Protein AF-0000000083794970 (afdb_homodimer)

Radius of gyration: 21.89 Å; Cα contacts (8 Å, |Δi|>4): 783; chains: 2; bounding box: 36×67×44 Å

Foldseek 3Di:
DDDQPDALVVNVLVCQQPQQDAQEEEEEQDCQQNPVVVSSLVGHQAYEYEDLDPVSQVVVCVVVRPRYDYDNDHLLPCVVPDDAAHQEYEEAFADRVVDDNVDTDALVSVQSNVVVNVVRHDASGKYKYKQFQQDDRSVVSVVSNVVVVVPDDVVFKDKDKADDDPDDPRRIIMIMIHGHHDD/DDDQPDALVVNVLVCCQPQQDAQEEEEEQDCQQNPVVVSSLVGHQAYEYEDCDPVSQVVVCVVVRPRYDYDNDHLLPCVVPDDAAHQEYEEAFQDRVVDDNVDTDALVSVQSNVVVNVVRYDASGKYKYKQFQQDDRSVVSVVSNVVVVVPDDVVFKDKDKADDDPDDPRRIIMIMIHGHHDD

Organism: NCBI:txid182773

pLDDT: mean 94.43, std 6.77, range [53.44, 98.88]

Nearest PDB structures (foldseek):
  3eey-assembly4_I  TM=9.495E-01  e=3.051E-21  Acetivibrio thermocellus ATCC 27405
  8h27-assembly2_B  TM=9.303E-01  e=1.015E-19  Staphylococcus aureus subsp. aureus NCTC 8325
  8h0s-assembly1_A  TM=9.218E-01  e=1.903E-18  Bacillus subtilis subsp. subtilis str. 168
  3eey-assembly5_G  TM=8.853E-01  e=5.623E-18  Acetivibrio thermocellus ATCC 27405
  8h26-assembly2_C  TM=8.954E-01  e=9.362E-18  Staphylococcus aureus subsp. aureus NCTC 8325

Structure (mmCIF, N/CA/C/O backbone):
data_AF-0000000083794970-model_v1
#
loop_
_entity.id
_entity.type
_entity.pdbx_description
1 polymer 'rRNA methylase'
#
loop_
_atom_site.group_PDB
_atom_site.id
_atom_site.type_symbol
_atom_site.label_atom_id
_atom_site.label_alt_id
_atom_site.label_comp_id
_atom_site.label_asym_id
_atom_site.label_entity_id
_atom_site.label_seq_id
_atom_site.pdbx_PDB_ins_code
_atom_site.Cartn_x
_atom_site.Cartn_y
_atom_site.Cartn_z
_atom_site.occupancy
_atom_site.B_iso_or_equiv
_atom_site.auth_seq_id
_atom_site.auth_comp_id
_atom_site.auth_asym_id
_atom_site.auth_atom_id
_atom_site.pdbx_PDB_model_num
ATOM 1 N N . MET A 1 1 ? -8.938 -3.463 15.914 1 86.12 1 MET A N 1
ATOM 2 C CA . MET A 1 1 ? -8.32 -4.078 14.742 1 86.12 1 MET A CA 1
ATOM 3 C C . MET A 1 1 ? -7.934 -3.025 13.711 1 86.12 1 MET A C 1
ATOM 5 O O . MET A 1 1 ? -8.555 -1.963 13.641 1 86.12 1 MET A O 1
ATOM 9 N N . PHE A 1 2 ? -6.855 -3.262 13.047 1 92.94 2 PHE A N 1
ATOM 10 C CA . PHE A 1 2 ? -6.477 -2.385 11.945 1 92.94 2 PHE A CA 1
ATOM 11 C C . PHE A 1 2 ? -7.258 -2.729 10.688 1 92.94 2 PHE A C 1
ATOM 13 O O . PHE A 1 2 ? -7.512 -3.902 10.406 1 92.94 2 PHE A O 1
ATOM 20 N N . LYS A 1 3 ? -7.629 -1.723 10 1 93.75 3 LYS A N 1
ATOM 21 C CA . LYS A 1 3 ? -8.422 -1.943 8.789 1 93.75 3 LYS A CA 1
ATOM 22 C C . LYS A 1 3 ? -7.535 -1.939 7.547 1 93.75 3 LYS A C 1
ATOM 24 O O . LYS A 1 3 ? -7.621 -2.844 6.715 1 93.75 3 LYS A O 1
ATOM 29 N N . TYR A 1 4 ? -6.723 -0.981 7.387 1 97 4 TYR A N 1
ATOM 30 C CA . TYR A 1 4 ? -5.836 -0.91 6.23 1 97 4 TYR A CA 1
ATOM 31 C C . TYR A 1 4 ? -4.52 -1.629 6.512 1 97 4 TYR A C 1
ATOM 33 O O . TYR A 1 4 ? -4.129 -2.531 5.77 1 97 4 TYR A O 1
ATOM 41 N N . VAL A 1 5 ? -3.84 -1.21 7.613 1 96.75 5 VAL A N 1
ATOM 42 C CA . VAL A 1 5 ? -2.586 -1.859 7.98 1 96.75 5 VAL A CA 1
ATOM 43 C C . VAL A 1 5 ? -2.875 -3.209 8.633 1 96.75 5 VAL A C 1
ATOM 45 O O . VAL A 1 5 ? -2.443 -3.463 9.758 1 96.75 5 VAL A O 1
ATOM 48 N N . ALA A 1 6 ? -3.615 -4.039 7.883 1 92.62 6 ALA A N 1
ATOM 49 C CA . ALA A 1 6 ? -4.004 -5.379 8.305 1 92.62 6 ALA A CA 1
ATOM 50 C C . ALA A 1 6 ? -2.992 -6.418 7.836 1 92.62 6 ALA A C 1
ATOM 52 O O . ALA A 1 6 ? -1.8 -6.129 7.727 1 92.62 6 ALA A O 1
ATOM 53 N N . SER A 1 7 ? -3.441 -7.66 7.648 1 93.56 7 SER A N 1
ATOM 54 C CA . SER A 1 7 ? -2.531 -8.68 7.141 1 93.56 7 SER A CA 1
ATOM 55 C C . SER A 1 7 ? -2.207 -8.453 5.668 1 93.56 7 SER A C 1
ATOM 57 O O . SER A 1 7 ? -3.008 -7.867 4.934 1 93.56 7 SER A O 1
ATOM 59 N N . ILE A 1 8 ? -1.117 -8.883 5.285 1 94.69 8 ILE A N 1
ATOM 60 C CA 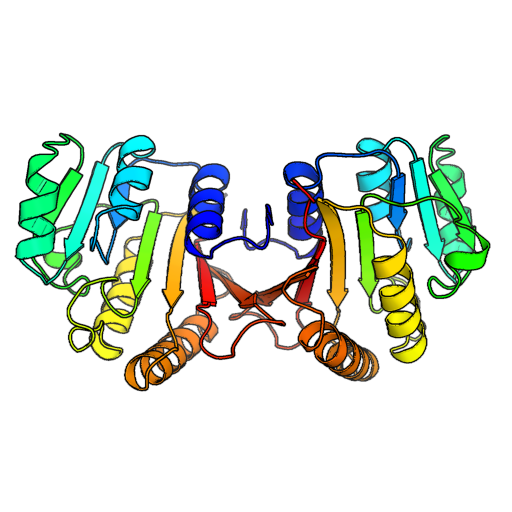. ILE A 1 8 ? -0.678 -8.742 3.9 1 94.69 8 ILE A CA 1
ATOM 61 C C . ILE A 1 8 ? -1.655 -9.453 2.973 1 94.69 8 ILE A C 1
ATOM 63 O O . ILE A 1 8 ? -1.928 -8.984 1.866 1 94.69 8 ILE A O 1
ATOM 67 N N . SER A 1 9 ? -2.158 -10.609 3.404 1 94.38 9 SER A N 1
ATOM 68 C CA . SER A 1 9 ? -3.131 -11.352 2.607 1 94.38 9 SER A CA 1
ATOM 69 C C . SER A 1 9 ? -4.41 -10.547 2.408 1 94.38 9 SER A C 1
ATOM 71 O O . SER A 1 9 ? -4.941 -10.477 1.298 1 94.38 9 SER A O 1
ATOM 73 N N . ASP A 1 10 ? -4.871 -9.906 3.504 1 96.38 10 ASP A N 1
ATOM 74 C CA . ASP A 1 10 ? -6.078 -9.086 3.408 1 96.38 10 ASP A CA 1
ATOM 75 C C . ASP A 1 10 ? -5.867 -7.91 2.461 1 96.38 10 ASP A C 1
ATOM 77 O O . ASP A 1 10 ? -6.742 -7.586 1.657 1 96.38 10 ASP A O 1
ATOM 81 N N . LEU A 1 11 ? -4.723 -7.309 2.584 1 97.88 11 LEU A N 1
ATOM 82 C CA . LEU A 1 11 ? -4.422 -6.172 1.723 1 97.88 11 LEU A CA 1
ATOM 83 C C . LEU A 1 11 ? -4.332 -6.602 0.262 1 97.88 11 LEU A C 1
ATOM 85 O O . LEU A 1 11 ? -4.859 -5.922 -0.622 1 97.88 11 LEU A O 1
ATOM 89 N N . SER A 1 12 ? -3.682 -7.727 -0.023 1 98.19 12 SER A N 1
ATOM 90 C CA . SER A 1 12 ? -3.58 -8.25 -1.383 1 98.19 12 SER A CA 1
ATOM 91 C C . SER A 1 12 ? -4.961 -8.523 -1.973 1 98.19 12 SER A C 1
ATOM 93 O O . SER A 1 12 ? -5.23 -8.172 -3.121 1 98.19 12 SER A O 1
ATOM 95 N N . HIS A 1 13 ? -5.832 -9.133 -1.165 1 98.56 13 HIS A N 1
ATOM 96 C CA . HIS A 1 13 ? -7.191 -9.414 -1.611 1 98.56 13 HIS A CA 1
ATOM 97 C C . HIS A 1 13 ? -7.941 -8.125 -1.937 1 98.56 13 HIS A C 1
ATOM 99 O O . HIS A 1 13 ? -8.633 -8.047 -2.959 1 98.56 13 HIS A O 1
ATOM 105 N N . TYR A 1 14 ? -7.781 -7.203 -1.076 1 98.38 14 TYR A N 1
ATOM 106 C CA . TYR A 1 14 ? -8.469 -5.934 -1.29 1 98.38 14 TYR A CA 1
ATOM 107 C C . TYR A 1 14 ? -8.008 -5.277 -2.59 1 98.38 14 TYR A C 1
ATOM 109 O O . TYR A 1 14 ? -8.836 -4.816 -3.381 1 98.38 14 TYR A O 1
ATOM 117 N N . ILE A 1 15 ? -6.719 -5.254 -2.812 1 98.56 15 ILE A N 1
ATOM 118 C CA . ILE A 1 15 ? -6.141 -4.617 -3.992 1 98.56 15 ILE A CA 1
ATOM 119 C C . ILE A 1 15 ? -6.652 -5.312 -5.254 1 98.56 15 ILE A C 1
ATOM 121 O O . ILE A 1 15 ? -7.105 -4.652 -6.191 1 98.56 15 ILE A O 1
ATOM 125 N N . ILE A 1 16 ? -6.605 -6.625 -5.254 1 98.75 16 ILE A N 1
ATOM 126 C CA . ILE A 1 16 ? -7.066 -7.383 -6.414 1 98.75 16 ILE A CA 1
ATOM 127 C C . ILE A 1 16 ? -8.547 -7.109 -6.652 1 98.75 16 ILE A C 1
ATOM 129 O O . ILE A 1 16 ? -8.961 -6.836 -7.785 1 98.75 16 ILE A O 1
ATOM 133 N N . ASP A 1 17 ? -9.328 -7.145 -5.637 1 98.56 17 ASP A N 1
ATOM 134 C CA . ASP A 1 17 ? -10.773 -6.973 -5.742 1 98.56 17 ASP A CA 1
ATOM 135 C C . ASP A 1 17 ? -11.125 -5.602 -6.309 1 98.56 17 ASP A C 1
ATOM 137 O O . ASP A 1 17 ? -11.984 -5.484 -7.18 1 98.56 17 ASP A O 1
ATOM 141 N N . LYS A 1 18 ? -10.422 -4.602 -5.941 1 98.06 18 LYS A N 1
ATOM 142 C CA . LYS A 1 18 ? -10.844 -3.24 -6.254 1 98.06 18 LYS A CA 1
ATOM 143 C C . LYS A 1 18 ? -10.172 -2.734 -7.527 1 98.06 18 LYS A C 1
ATOM 145 O O . LYS A 1 18 ? -10.719 -1.89 -8.234 1 98.06 18 LYS A O 1
ATOM 150 N N . PHE A 1 19 ? -9.016 -3.326 -7.883 1 98 19 PHE A N 1
ATOM 151 C CA . PHE A 1 19 ? -8.242 -2.623 -8.898 1 98 19 PHE A CA 1
ATOM 152 C C . PHE A 1 19 ? -8.078 -3.484 -10.148 1 98 19 PHE A C 1
ATOM 154 O O . PHE A 1 19 ? -7.68 -2.986 -11.203 1 98 19 PHE A O 1
ATOM 161 N N . VAL A 1 20 ? -8.305 -4.781 -10.031 1 98 20 VAL A N 1
ATOM 162 C CA . VAL A 1 20 ? -8.391 -5.578 -11.25 1 98 20 VAL A CA 1
ATOM 163 C C . VAL A 1 20 ? -9.797 -5.477 -11.836 1 98 20 VAL A C 1
ATOM 165 O O . VAL A 1 20 ? -10.766 -5.91 -11.219 1 98 20 VAL A O 1
ATOM 168 N N . MET A 1 21 ? -9.852 -4.949 -12.984 1 95.38 21 MET A N 1
ATOM 169 C CA . MET A 1 21 ? -11.164 -4.684 -13.562 1 95.38 21 MET A CA 1
ATOM 170 C C . MET A 1 21 ? -11.688 -5.902 -14.305 1 95.38 21 MET A C 1
ATOM 172 O O . MET A 1 21 ? -12.859 -6.266 -14.164 1 95.38 21 MET A O 1
ATOM 176 N N . ASP A 1 22 ? -10.766 -6.508 -15.164 1 96.69 22 ASP A N 1
ATOM 177 C CA . ASP A 1 22 ? -11.141 -7.727 -15.867 1 96.69 22 ASP A CA 1
ATOM 178 C C . ASP A 1 22 ? -10.898 -8.961 -15 1 96.69 22 ASP A C 1
ATOM 180 O O . ASP A 1 22 ? -9.75 -9.273 -14.672 1 96.69 22 ASP A O 1
ATOM 184 N N . LYS A 1 23 ? -11.953 -9.625 -14.68 1 98.25 23 LYS A N 1
ATOM 185 C CA . LYS A 1 23 ? -11.836 -10.766 -13.773 1 98.25 23 LYS A CA 1
ATOM 186 C C . LYS A 1 23 ? -12.18 -12.07 -14.484 1 98.25 23 LYS A C 1
ATOM 188 O O . LYS A 1 23 ? -12.992 -12.859 -14 1 98.25 23 LYS A O 1
ATOM 193 N N . ASN A 1 24 ? -11.492 -12.328 -15.555 1 98.62 24 ASN A N 1
ATOM 194 C CA . ASN A 1 24 ? -11.727 -13.531 -16.344 1 98.62 24 ASN A CA 1
ATOM 195 C C . ASN A 1 24 ? -10.883 -14.703 -15.852 1 98.62 24 ASN A C 1
ATOM 197 O O . ASN A 1 24 ? -11.43 -15.727 -15.43 1 98.62 24 ASN A O 1
ATOM 201 N N . VAL A 1 25 ? -9.562 -14.523 -15.844 1 98.81 25 VAL A N 1
ATOM 202 C CA . VAL A 1 25 ? -8.68 -15.633 -15.508 1 98.81 25 VAL A CA 1
ATOM 203 C C . VAL A 1 25 ? -7.68 -15.188 -14.43 1 98.81 25 VAL A C 1
ATOM 205 O O . VAL A 1 25 ? -7.094 -14.109 -14.531 1 98.81 25 VAL A O 1
ATOM 208 N N . ALA A 1 26 ? -7.492 -16.016 -13.398 1 98.88 26 ALA A N 1
ATOM 209 C CA . ALA A 1 26 ? -6.52 -15.758 -12.336 1 98.88 26 ALA A CA 1
ATOM 210 C C . ALA A 1 26 ? -5.668 -16.984 -12.062 1 98.88 26 ALA A C 1
ATOM 212 O O . ALA A 1 26 ? -6.074 -18.109 -12.375 1 98.88 26 ALA A O 1
ATOM 213 N N . ILE A 1 27 ? -4.48 -16.75 -11.508 1 98.75 27 ILE A N 1
ATOM 214 C CA . ILE A 1 27 ? -3.598 -17.828 -11.062 1 98.75 27 ILE A CA 1
ATOM 215 C C . ILE A 1 27 ? -3.303 -17.672 -9.57 1 98.75 27 ILE A C 1
ATOM 217 O O . ILE A 1 27 ? -2.977 -16.578 -9.109 1 98.75 27 ILE A O 1
ATOM 221 N N . ASP A 1 28 ? -3.475 -18.688 -8.867 1 98.62 28 ASP A N 1
ATOM 222 C CA . ASP A 1 28 ? -2.852 -18.844 -7.555 1 98.62 28 ASP A CA 1
ATOM 223 C C . ASP A 1 28 ? -1.608 -19.734 -7.641 1 98.62 28 ASP A C 1
ATOM 225 O O . ASP A 1 28 ? -1.717 -20.953 -7.809 1 98.62 28 ASP A O 1
ATOM 229 N N . GLY A 1 29 ? -0.442 -19.125 -7.473 1 97.5 29 GLY A N 1
ATOM 230 C CA . GLY A 1 29 ? 0.803 -19.859 -7.652 1 97.5 29 GLY A CA 1
ATOM 231 C C . GLY A 1 29 ? 1.155 -20.75 -6.473 1 97.5 29 GLY A C 1
ATOM 232 O O . GLY A 1 29 ? 2.039 -21.594 -6.57 1 97.5 29 GLY A O 1
ATOM 233 N N . THR A 1 30 ? 0.47 -20.516 -5.375 1 95.81 30 THR A N 1
ATOM 234 C CA . THR A 1 30 ? 0.763 -21.203 -4.125 1 95.81 30 THR A CA 1
ATOM 235 C C . THR A 1 30 ? -0.526 -21.578 -3.393 1 95.81 30 THR A C 1
ATOM 237 O O . THR A 1 30 ? -0.872 -20.953 -2.387 1 95.81 30 THR A O 1
ATOM 240 N N . LEU A 1 31 ? -1.175 -22.625 -3.818 1 96.31 31 LEU A N 1
ATOM 241 C CA . LEU A 1 31 ? -2.498 -23 -3.33 1 96.31 31 LEU A CA 1
ATOM 242 C C . LEU A 1 31 ? -2.516 -23.062 -1.807 1 96.31 31 LEU A C 1
ATOM 244 O O . LEU A 1 31 ? -3.281 -22.344 -1.157 1 96.31 31 LEU A O 1
ATOM 248 N N . GLY A 1 32 ? -1.589 -23.922 -1.249 1 93.38 32 GLY A N 1
ATOM 249 C CA . GLY A 1 32 ? -1.552 -24.094 0.194 1 93.38 32 GLY A CA 1
ATOM 250 C C . GLY A 1 32 ? -2.889 -24.516 0.778 1 93.38 32 GLY A C 1
ATOM 251 O O . GLY A 1 32 ? -3.488 -25.484 0.337 1 93.38 32 GLY A O 1
ATOM 252 N N . ASN A 1 33 ? -3.398 -23.734 1.703 1 93 33 ASN A N 1
ATOM 253 C CA . ASN A 1 33 ? -4.676 -24.047 2.336 1 93 33 ASN A CA 1
ATOM 254 C C . ASN A 1 33 ? -5.852 -23.562 1.499 1 93 33 ASN A C 1
ATOM 256 O O . ASN A 1 33 ? -7.008 -23.812 1.835 1 93 33 ASN A O 1
ATOM 260 N N . GLY A 1 34 ? -5.566 -22.859 0.519 1 96.5 34 GLY A N 1
ATOM 261 C CA . GLY A 1 34 ? -6.57 -22.562 -0.489 1 96.5 34 GLY A CA 1
ATOM 262 C C . GLY A 1 34 ? -7.266 -21.234 -0.253 1 96.5 34 GLY A C 1
ATOM 263 O O . GLY A 1 34 ? -8.281 -20.938 -0.884 1 96.5 34 GLY A O 1
ATOM 264 N N . ASN A 1 35 ? -6.742 -20.391 0.662 1 96 35 ASN A N 1
ATOM 265 C CA . ASN A 1 35 ? -7.402 -19.125 0.987 1 96 35 ASN A CA 1
ATOM 266 C C . ASN A 1 35 ? -7.418 -18.172 -0.208 1 96 35 ASN A C 1
ATOM 268 O O . ASN A 1 35 ? -8.453 -17.594 -0.528 1 96 35 ASN A O 1
ATOM 272 N N . ASP A 1 36 ? -6.332 -18.047 -0.855 1 97.81 36 ASP A N 1
ATOM 273 C CA . ASP A 1 36 ? -6.277 -17.203 -2.035 1 97.81 36 ASP A CA 1
ATOM 274 C C . ASP A 1 36 ? -7.141 -17.766 -3.162 1 97.81 36 ASP A C 1
ATOM 276 O O . ASP A 1 36 ? -7.84 -17.016 -3.85 1 97.81 36 ASP A O 1
ATOM 280 N N . THR A 1 37 ? -7.027 -19.016 -3.326 1 98.62 37 THR A N 1
ATOM 281 C CA . THR A 1 37 ? -7.832 -19.656 -4.359 1 98.62 37 THR A CA 1
ATOM 282 C C . THR A 1 37 ? -9.32 -19.438 -4.102 1 98.62 37 THR A C 1
ATOM 284 O O . THR A 1 37 ? -10.078 -19.125 -5.027 1 98.62 37 THR A O 1
ATOM 287 N N . ASP A 1 38 ? -9.773 -19.594 -2.828 1 98.69 38 ASP A N 1
ATOM 288 C CA . ASP A 1 38 ? -11.172 -19.328 -2.484 1 98.69 38 ASP A CA 1
ATOM 289 C C . ASP A 1 38 ? -11.562 -17.906 -2.863 1 98.69 38 ASP A C 1
ATOM 291 O O . ASP A 1 38 ? -12.617 -17.688 -3.461 1 98.69 38 ASP A O 1
ATOM 295 N N . PHE A 1 39 ? -10.734 -17.031 -2.508 1 98.75 39 PHE A N 1
ATOM 296 C CA . PHE A 1 39 ? -10.961 -15.625 -2.818 1 98.75 39 PHE A CA 1
ATOM 297 C C . PHE A 1 39 ? -11.07 -15.414 -4.324 1 98.75 39 PHE A C 1
ATOM 299 O O . PHE A 1 39 ? -12 -14.766 -4.805 1 98.75 39 PHE A O 1
ATOM 306 N N . LEU A 1 40 ? -10.141 -15.953 -5.078 1 98.81 40 LEU A N 1
ATOM 307 C CA . LEU A 1 40 ? -10.109 -15.789 -6.527 1 98.81 40 LEU A CA 1
ATOM 308 C C . LEU A 1 40 ? -11.312 -16.453 -7.172 1 98.81 40 LEU A C 1
ATOM 310 O O . LEU A 1 40 ? -11.914 -15.906 -8.102 1 98.81 40 LEU A O 1
ATOM 314 N N . ALA A 1 41 ? -11.656 -17.641 -6.691 1 98.75 41 ALA A N 1
ATOM 315 C CA . ALA A 1 41 ? -12.773 -18.406 -7.25 1 98.75 41 ALA A CA 1
ATOM 316 C C . ALA A 1 41 ? -14.078 -17.625 -7.137 1 98.75 41 ALA A C 1
ATOM 318 O O . ALA A 1 41 ? -14.945 -17.719 -8 1 98.75 41 ALA A O 1
ATOM 319 N N . ASP A 1 42 ? -14.203 -16.844 -6.113 1 98.5 42 ASP A N 1
ATOM 320 C CA . ASP A 1 42 ? -15.398 -16.062 -5.859 1 98.5 42 ASP A CA 1
ATOM 321 C C . ASP A 1 42 ? -15.484 -14.859 -6.809 1 98.5 42 ASP A C 1
ATOM 323 O O . ASP A 1 42 ? -16.578 -14.336 -7.059 1 98.5 42 ASP A O 1
ATOM 327 N N . LYS A 1 43 ? -14.383 -14.453 -7.402 1 98.5 43 LYS A N 1
ATOM 328 C CA . LYS A 1 43 ? -14.344 -13.172 -8.102 1 98.5 43 LYS A CA 1
ATOM 329 C C . LYS A 1 43 ? -14.055 -13.367 -9.586 1 98.5 43 LYS A C 1
ATOM 331 O O . LYS A 1 43 ? -14.367 -12.5 -10.406 1 98.5 43 LYS A O 1
ATOM 336 N N . PHE A 1 44 ? -13.398 -14.445 -9.945 1 98.81 44 PHE A N 1
ATOM 337 C CA . PHE A 1 44 ? -12.93 -14.641 -11.312 1 98.81 44 PHE A CA 1
ATOM 338 C C . PHE A 1 44 ? -13.672 -15.789 -11.984 1 98.81 44 PHE A C 1
ATOM 340 O O . PHE A 1 44 ? -14.133 -16.703 -11.312 1 98.81 44 PHE A O 1
ATOM 347 N N . ALA A 1 45 ? -13.75 -15.758 -13.281 1 98.75 45 ALA A N 1
ATOM 348 C CA . ALA A 1 45 ? -14.453 -16.781 -14.055 1 98.75 45 ALA A CA 1
ATOM 349 C C . ALA A 1 45 ? -13.695 -18.094 -14.039 1 98.75 45 ALA A C 1
ATOM 351 O O . ALA A 1 45 ? -14.305 -19.172 -14.078 1 98.75 45 ALA A O 1
ATOM 352 N N . LYS A 1 46 ? -12.383 -18.047 -14.047 1 98.75 46 LYS A N 1
ATOM 353 C CA . LYS A 1 46 ? -11.516 -19.219 -14.078 1 98.75 46 LYS A CA 1
ATOM 354 C C . LYS A 1 46 ? -10.273 -19.016 -13.227 1 98.75 46 LYS A C 1
ATOM 356 O O . LYS A 1 46 ? -9.656 -17.953 -13.273 1 98.75 46 LYS A O 1
ATOM 361 N N . VAL A 1 47 ? -9.922 -20.031 -12.469 1 98.81 47 VAL A N 1
ATOM 362 C CA . VAL A 1 47 ? -8.75 -19.953 -11.609 1 98.81 47 VAL A CA 1
ATOM 363 C C . VAL A 1 47 ? -7.867 -21.188 -11.812 1 98.81 47 VAL A C 1
ATOM 365 O O . VAL A 1 47 ? -8.352 -22.312 -11.781 1 98.81 47 VAL A O 1
ATOM 368 N N . TYR A 1 48 ? -6.586 -20.969 -12.086 1 98.75 48 TYR A N 1
ATOM 369 C CA . TYR A 1 48 ? -5.566 -22 -12.016 1 98.75 48 TYR A CA 1
ATOM 370 C C . TYR A 1 48 ? -4.824 -21.953 -10.688 1 98.75 48 TYR A C 1
ATOM 372 O O . TYR A 1 48 ? -4.293 -20.906 -10.305 1 98.75 48 TYR A O 1
ATOM 380 N N . SER A 1 49 ? -4.785 -23.031 -10.016 1 98.44 49 SER A N 1
ATOM 381 C CA . SER A 1 49 ? -4.094 -23.047 -8.734 1 98.44 49 SER A CA 1
ATOM 382 C C . SER A 1 49 ? -3.01 -24.125 -8.711 1 98.44 49 SER A C 1
ATOM 384 O O . SER A 1 49 ? -3.273 -25.281 -9.008 1 98.44 49 SER A O 1
ATOM 386 N N . PHE A 1 50 ? -1.825 -23.688 -8.273 1 97.69 50 PHE A N 1
ATOM 387 C CA . PHE A 1 50 ? -0.668 -24.578 -8.305 1 97.69 50 PHE A CA 1
ATOM 388 C C . PHE A 1 50 ? -0.193 -24.891 -6.891 1 97.69 50 PHE A C 1
ATOM 390 O O . PHE A 1 50 ? -0.188 -24.016 -6.02 1 97.69 50 PHE A O 1
ATOM 397 N N . ASP A 1 51 ? 0.193 -26.078 -6.707 1 95.75 51 ASP A N 1
ATOM 398 C CA . ASP A 1 51 ? 0.97 -26.469 -5.535 1 95.75 51 ASP A CA 1
ATOM 399 C C . ASP A 1 51 ? 1.794 -27.719 -5.816 1 95.75 51 ASP A 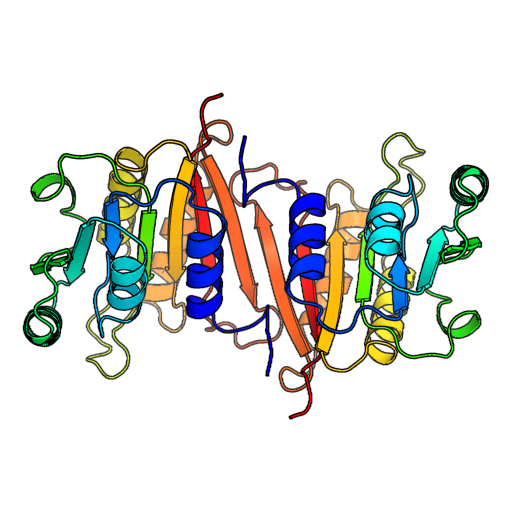C 1
ATOM 401 O O . ASP A 1 51 ? 1.337 -28.625 -6.516 1 95.75 51 ASP A O 1
ATOM 405 N N . ILE A 1 52 ? 2.973 -27.703 -5.254 1 92.81 52 ILE A N 1
ATOM 406 C CA . ILE A 1 52 ? 3.842 -28.859 -5.445 1 92.81 52 ILE A CA 1
ATOM 407 C C . ILE A 1 52 ? 3.402 -30 -4.523 1 92.81 52 ILE A C 1
ATOM 409 O O . ILE A 1 52 ? 3.736 -31.156 -4.758 1 92.81 52 ILE A O 1
ATOM 413 N N . GLN A 1 53 ? 2.787 -29.625 -3.453 1 91.69 53 GLN A N 1
ATOM 414 C CA . GLN A 1 53 ? 2.35 -30.609 -2.48 1 91.69 53 GLN A CA 1
ATOM 415 C C . GLN A 1 53 ? 1.04 -31.266 -2.912 1 91.69 53 GLN A C 1
ATOM 417 O O . GLN A 1 53 ? -0.004 -30.609 -2.943 1 91.69 53 GLN A O 1
ATOM 422 N N . LYS A 1 54 ? 1.092 -32.531 -3.047 1 94.31 54 LYS A N 1
ATOM 423 C CA . LYS A 1 54 ? -0.06 -33.312 -3.484 1 94.31 54 LYS A CA 1
ATOM 424 C C . LYS A 1 54 ? -1.2 -33.219 -2.475 1 94.31 54 LYS A C 1
ATOM 426 O O . LYS A 1 54 ? -2.369 -33.156 -2.855 1 94.31 54 LYS A O 1
ATOM 431 N N . GLU A 1 55 ? -0.843 -33.219 -1.272 1 93.25 55 GLU A N 1
ATOM 432 C CA . GLU A 1 55 ? -1.845 -33.188 -0.21 1 93.25 55 GLU A CA 1
ATOM 433 C C . GLU A 1 55 ? -2.686 -31.906 -0.281 1 93.25 55 GLU A C 1
ATOM 435 O O . GLU A 1 55 ? -3.904 -31.953 -0.093 1 93.25 55 GLU A O 1
ATOM 440 N N . ALA A 1 56 ? -2.051 -30.797 -0.5 1 93.31 56 ALA A N 1
ATOM 441 C CA . ALA A 1 56 ? -2.768 -29.531 -0.636 1 93.31 56 ALA A CA 1
ATOM 442 C C . ALA A 1 56 ? -3.754 -29.578 -1.8 1 93.31 56 ALA A C 1
ATOM 444 O O . ALA A 1 56 ? -4.902 -29.156 -1.666 1 93.31 56 ALA A O 1
ATOM 445 N N . CYS A 1 57 ? -3.348 -30.141 -2.875 1 96.75 57 CYS A N 1
ATOM 446 C CA . CYS A 1 57 ? -4.172 -30.25 -4.074 1 96.75 57 CYS A CA 1
ATOM 447 C C . CYS A 1 57 ? -5.371 -31.156 -3.834 1 96.75 57 CYS A C 1
ATOM 449 O O . CYS A 1 57 ? -6.508 -30.781 -4.137 1 96.75 57 CYS A O 1
ATOM 451 N N . GLU A 1 58 ? -5.117 -32.281 -3.273 1 97 58 GLU A N 1
ATOM 452 C CA . GLU A 1 58 ? -6.176 -33.25 -3.035 1 97 58 GLU A CA 1
ATOM 453 C C . GLU A 1 58 ? -7.219 -32.719 -2.062 1 97 58 GLU A C 1
ATOM 455 O O . GLU A 1 58 ? -8.422 -32.938 -2.254 1 97 58 GLU A O 1
ATOM 460 N N . LYS A 1 59 ? -6.707 -32.062 -1.068 1 95.75 59 LYS A N 1
ATOM 461 C CA . LYS A 1 59 ? -7.613 -31.484 -0.085 1 95.75 59 LYS A CA 1
ATOM 462 C C . LYS A 1 59 ? -8.531 -30.453 -0.73 1 95.75 59 LYS A C 1
ATOM 464 O O . LYS A 1 59 ? -9.734 -30.422 -0.464 1 95.75 59 LYS A O 1
ATOM 469 N N . TYR A 1 60 ? -7.969 -29.625 -1.572 1 97.25 60 TYR A N 1
ATOM 470 C CA . TYR A 1 60 ? -8.773 -28.562 -2.174 1 97.25 60 TYR A CA 1
ATOM 471 C C . TYR A 1 60 ? -9.727 -29.125 -3.215 1 97.25 60 TYR A C 1
ATOM 473 O O . TYR A 1 60 ? -10.82 -28.594 -3.414 1 97.25 60 TYR A O 1
ATOM 481 N N . LEU A 1 61 ? -9.352 -30.188 -3.889 1 96.81 61 LEU A N 1
ATOM 482 C CA . LEU A 1 61 ? -10.18 -30.797 -4.918 1 96.81 61 LEU A CA 1
ATOM 483 C C . LEU A 1 61 ? -11.531 -31.219 -4.344 1 96.81 61 LEU A C 1
ATOM 485 O O . LEU A 1 61 ? -12.523 -31.281 -5.066 1 96.81 61 LEU A O 1
ATOM 489 N N . LEU A 1 62 ? -11.555 -31.422 -3.062 1 97 62 LEU A N 1
ATOM 490 C CA . LEU A 1 62 ? -12.773 -31.844 -2.387 1 97 62 LEU A CA 1
ATOM 491 C C . LEU A 1 62 ? -13.836 -30.75 -2.441 1 97 62 LEU A C 1
ATOM 493 O O . LEU A 1 62 ? -15.031 -31.031 -2.32 1 97 62 LEU A O 1
ATOM 497 N N . LYS A 1 63 ? -13.438 -29.594 -2.617 1 96.56 63 LYS A N 1
ATOM 498 C CA . LYS A 1 63 ? -14.383 -28.484 -2.697 1 96.56 63 LYS A CA 1
ATOM 499 C C . LYS A 1 63 ? -15.18 -28.531 -4 1 96.56 63 LYS A C 1
ATOM 501 O O . LYS A 1 63 ? -16.266 -27.953 -4.098 1 96.56 63 LYS A O 1
ATOM 506 N N . ASN A 1 64 ? -14.664 -29.109 -4.988 1 95.69 64 ASN A N 1
ATOM 507 C CA . ASN A 1 64 ? -15.328 -29.391 -6.258 1 95.69 64 ASN A CA 1
ATOM 508 C C . ASN A 1 64 ? -15.859 -28.109 -6.902 1 95.69 64 ASN A C 1
ATOM 510 O O . ASN A 1 64 ? -17.031 -28.047 -7.289 1 95.69 64 ASN A O 1
ATOM 514 N N . LEU A 1 65 ? -15.047 -27.094 -6.91 1 97.44 65 LEU A N 1
ATOM 515 C CA . LEU A 1 65 ? -15.414 -25.859 -7.602 1 97.44 65 LEU A CA 1
ATOM 516 C C . LEU A 1 65 ? -15.18 -26 -9.102 1 97.44 65 LEU A C 1
ATOM 518 O O . LEU A 1 65 ? -14.078 -26.359 -9.531 1 97.44 65 LEU A O 1
ATOM 522 N N . LYS A 1 66 ? -16.141 -25.625 -9.906 1 97.56 66 LYS A N 1
ATOM 523 C CA . LYS A 1 66 ? -16.109 -25.844 -11.344 1 97.56 66 LYS A CA 1
ATOM 524 C C . LYS A 1 66 ? -15.141 -24.891 -12.031 1 97.56 66 LYS A C 1
ATOM 526 O O . LYS A 1 66 ? -14.594 -25.203 -13.086 1 97.56 66 LYS A O 1
ATOM 531 N N . ASN A 1 67 ? -14.945 -23.734 -11.391 1 98.5 67 ASN A N 1
ATOM 532 C CA . ASN A 1 67 ? -14.141 -22.75 -12.086 1 98.5 67 ASN A CA 1
ATOM 533 C C . ASN A 1 67 ? -12.695 -22.75 -11.586 1 98.5 67 ASN A C 1
ATOM 535 O O . ASN A 1 67 ? -11.945 -21.797 -11.82 1 98.5 67 ASN A O 1
ATOM 539 N N . VAL A 1 68 ? -12.336 -23.781 -10.844 1 98.69 68 VAL A N 1
ATOM 540 C CA . VAL A 1 68 ? -10.969 -23.875 -10.344 1 98.69 68 VAL A CA 1
ATOM 541 C C . VAL A 1 68 ? -10.297 -25.109 -10.914 1 98.69 68 VAL A C 1
ATOM 543 O O . VAL A 1 68 ? -10.797 -26.234 -10.758 1 98.69 68 VAL A O 1
ATOM 546 N N . LYS A 1 69 ? -9.227 -24.922 -11.578 1 98.38 69 LYS A N 1
ATOM 547 C CA . LYS A 1 69 ? -8.367 -26.016 -12.023 1 98.38 69 LYS A CA 1
ATOM 548 C C . LYS A 1 69 ? -7.156 -26.156 -11.109 1 98.38 69 LYS A C 1
ATOM 550 O O . LYS A 1 69 ? -6.297 -25.281 -11.055 1 98.38 69 LYS A O 1
ATOM 555 N N . ILE A 1 70 ? -7.098 -27.25 -10.414 1 98.19 70 ILE A N 1
ATOM 556 C CA . ILE A 1 70 ? -5.984 -27.531 -9.508 1 98.19 70 ILE A CA 1
ATOM 557 C C . ILE A 1 70 ? -4.875 -28.266 -10.258 1 98.19 70 ILE A C 1
ATOM 559 O O . ILE A 1 70 ? -5.129 -29.266 -10.938 1 98.19 70 ILE A O 1
ATOM 563 N N . ILE A 1 71 ? -3.672 -27.781 -10.125 1 97.94 71 ILE A N 1
ATOM 564 C CA . ILE A 1 71 ? -2.525 -28.344 -10.82 1 97.94 71 ILE A CA 1
ATOM 565 C C . ILE A 1 71 ? -1.441 -28.719 -9.812 1 97.94 71 ILE A C 1
ATOM 567 O O . ILE A 1 71 ? -0.863 -27.844 -9.164 1 97.94 71 ILE A O 1
ATOM 571 N N . ASN A 1 72 ? -1.148 -29.969 -9.656 1 97.19 72 ASN A N 1
ATOM 572 C CA . ASN A 1 72 ? -0.074 -30.438 -8.789 1 97.19 72 ASN A CA 1
ATOM 573 C C . ASN A 1 72 ? 1.283 -30.359 -9.484 1 97.19 72 ASN A C 1
ATOM 575 O O . ASN A 1 72 ? 1.794 -31.359 -9.984 1 97.19 72 ASN A O 1
ATOM 579 N N . ALA A 1 73 ? 1.809 -29.203 -9.469 1 96 73 ALA A N 1
ATOM 580 C CA . ALA A 1 73 ? 3.082 -28.875 -10.102 1 96 73 ALA A CA 1
ATOM 581 C C . ALA A 1 73 ? 3.662 -27.578 -9.539 1 96 73 ALA A C 1
ATOM 583 O O . ALA A 1 73 ? 2.959 -26.812 -8.875 1 96 73 ALA A O 1
ATOM 584 N N . SER A 1 74 ? 4.93 -27.422 -9.773 1 94.69 74 SER A N 1
ATOM 585 C CA . SER A 1 74 ? 5.562 -26.172 -9.375 1 94.69 74 SER A CA 1
ATOM 586 C C . SER A 1 74 ? 5.055 -25 -10.227 1 94.69 74 SER A C 1
ATOM 588 O O . SER A 1 74 ? 4.832 -25.156 -11.43 1 94.69 74 SER A O 1
ATOM 590 N N . HIS A 1 75 ? 4.906 -23.859 -9.633 1 93.62 75 HIS A N 1
ATOM 591 C CA . HIS A 1 75 ? 4.383 -22.672 -10.289 1 93.62 75 HIS A CA 1
ATOM 592 C C . HIS A 1 75 ? 5.316 -22.188 -11.398 1 93.62 75 HIS A C 1
ATOM 594 O O . HIS A 1 75 ? 4.91 -21.422 -12.273 1 93.62 75 HIS A O 1
ATOM 600 N N . HIS A 1 76 ? 6.578 -22.594 -11.383 1 94.5 76 HIS A N 1
ATOM 601 C CA . HIS A 1 76 ? 7.453 -22.141 -12.453 1 94.5 76 HIS A CA 1
ATOM 602 C C . HIS A 1 76 ? 7.098 -22.812 -13.773 1 94.5 76 HIS A C 1
ATOM 604 O O . HIS A 1 76 ? 7.605 -22.422 -14.828 1 94.5 76 HIS A O 1
ATOM 610 N N . LEU A 1 77 ? 6.105 -23.734 -13.758 1 92.56 77 LEU A N 1
ATOM 611 C CA . LEU A 1 77 ? 5.723 -24.5 -14.945 1 92.56 77 LEU A CA 1
ATOM 612 C C . LEU A 1 77 ? 4.418 -23.969 -15.531 1 92.56 77 LEU A C 1
ATOM 614 O O . LEU A 1 77 ? 3.668 -24.719 -16.156 1 92.56 77 LEU A O 1
ATOM 618 N N . PHE A 1 78 ? 4.082 -22.719 -15.344 1 91.06 78 PHE A N 1
ATOM 619 C CA . PHE A 1 78 ? 2.865 -22.094 -15.844 1 91.06 78 PHE A CA 1
ATOM 620 C C . PHE A 1 78 ? 2.637 -22.438 -17.312 1 91.06 78 PHE A C 1
ATOM 622 O O . PHE A 1 78 ? 1.528 -22.797 -17.703 1 91.06 78 PHE A O 1
ATOM 629 N N . ASN A 1 79 ? 3.674 -22.328 -18.125 1 90.38 79 ASN A N 1
ATOM 630 C CA . ASN A 1 79 ? 3.568 -22.406 -19.578 1 90.38 79 ASN A CA 1
ATOM 631 C C . ASN A 1 79 ? 3.135 -23.797 -20.031 1 90.38 79 ASN A C 1
ATOM 633 O O . ASN A 1 79 ? 2.701 -23.969 -21.172 1 90.38 79 ASN A O 1
ATOM 637 N N . LYS A 1 80 ? 3.256 -24.766 -19.234 1 94.62 80 LYS A N 1
ATOM 638 C CA . LYS A 1 80 ? 2.838 -26.109 -19.594 1 94.62 80 LYS A CA 1
ATOM 639 C C . LYS A 1 80 ? 1.328 -26.281 -19.438 1 94.62 80 LYS A C 1
ATOM 641 O O . LYS A 1 80 ? 0.737 -27.203 -20.016 1 94.62 80 LYS A O 1
ATOM 646 N N . TYR A 1 81 ? 0.717 -25.375 -18.656 1 95.75 81 TYR A N 1
ATOM 647 C CA . TYR A 1 81 ? -0.673 -25.609 -18.281 1 95.75 81 TYR A CA 1
ATOM 648 C C . TYR A 1 81 ? -1.562 -24.453 -18.734 1 95.75 81 TYR A C 1
ATOM 650 O O . TYR A 1 81 ? -2.781 -24.609 -18.844 1 95.75 81 TYR A O 1
ATOM 658 N N . ILE A 1 82 ? -1.008 -23.266 -18.859 1 96.19 82 ILE A N 1
ATOM 659 C CA . ILE A 1 82 ? -1.781 -22.062 -19.141 1 96.19 82 ILE A CA 1
ATOM 660 C C . ILE A 1 82 ? -1.368 -21.5 -20.5 1 96.19 82 ILE A C 1
ATOM 662 O O . ILE A 1 82 ? -0.198 -21.172 -20.703 1 96.19 82 ILE A O 1
ATOM 666 N N . GLU A 1 83 ? -2.275 -21.312 -21.375 1 93.19 83 GLU A N 1
ATOM 667 C CA . GLU A 1 83 ? -2.014 -20.812 -22.719 1 93.19 83 GLU A CA 1
ATOM 668 C C . GLU A 1 83 ? -2.666 -19.453 -22.922 1 93.19 83 GLU A C 1
ATOM 670 O O . GLU A 1 83 ? -2.385 -18.766 -23.922 1 93.19 83 GLU A O 1
ATOM 675 N N . GLU A 1 84 ? -3.521 -19.078 -22.062 1 96.94 84 GLU A N 1
ATOM 676 C CA . GLU A 1 84 ? -4.246 -17.812 -22.203 1 96.94 84 GLU A CA 1
ATOM 677 C C . GLU A 1 84 ? -3.631 -16.734 -21.312 1 96.94 84 GLU A C 1
ATOM 679 O O . GLU A 1 84 ? -2.82 -17.031 -20.438 1 96.94 84 GLU A O 1
ATOM 684 N N . LYS A 1 85 ? -3.977 -15.547 -21.641 1 97.62 85 LYS A N 1
ATOM 685 C CA . LYS A 1 85 ? -3.594 -14.43 -20.766 1 97.62 85 LYS A CA 1
ATOM 686 C C . LYS A 1 85 ? -4.395 -14.438 -19.469 1 97.62 85 LYS A C 1
ATOM 688 O O . LYS A 1 85 ? -5.477 -15.023 -19.406 1 97.62 85 LYS A O 1
ATOM 693 N N . VAL A 1 86 ? -3.811 -13.82 -18.516 1 98.56 86 VAL A N 1
ATOM 694 C CA . VAL A 1 86 ? -4.469 -13.836 -17.219 1 98.56 86 VAL A CA 1
ATOM 695 C C . VAL A 1 86 ? -4.586 -12.406 -16.672 1 98.56 86 VAL A C 1
ATOM 697 O O . VAL A 1 86 ? -3.818 -11.523 -17.078 1 98.56 86 VAL A O 1
ATOM 700 N N . ASP A 1 87 ? -5.52 -12.188 -15.773 1 98.75 87 ASP A N 1
ATOM 701 C CA . ASP A 1 87 ? -5.809 -10.852 -15.258 1 98.75 87 ASP A CA 1
ATOM 702 C C . ASP A 1 87 ? -5.199 -10.656 -13.875 1 98.75 87 ASP A C 1
ATOM 704 O O . ASP A 1 87 ? -5.059 -9.516 -13.406 1 98.75 87 ASP A O 1
ATOM 708 N N . CYS A 1 88 ? -4.891 -11.758 -13.258 1 98.81 88 CYS A N 1
ATOM 709 C CA . CYS A 1 88 ? -4.375 -11.695 -11.898 1 98.81 88 CYS A CA 1
ATOM 710 C C . CYS A 1 88 ? -3.498 -12.898 -11.586 1 98.81 88 CYS A C 1
ATOM 712 O O . CYS A 1 88 ? -3.809 -14.023 -12 1 98.81 88 CYS A O 1
ATOM 714 N N . ILE A 1 89 ? -2.43 -12.672 -10.875 1 98.81 89 ILE A N 1
ATOM 715 C CA . ILE A 1 89 ? -1.588 -13.734 -10.336 1 98.81 89 ILE A CA 1
ATOM 716 C C . ILE A 1 89 ? -1.247 -13.438 -8.883 1 98.81 89 ILE A C 1
ATOM 718 O O . ILE A 1 89 ? -0.812 -12.336 -8.547 1 98.81 89 ILE A O 1
ATOM 722 N N . MET A 1 90 ? -1.462 -14.414 -8.031 1 98.69 90 MET A N 1
ATOM 723 C CA . MET A 1 90 ? -1.142 -14.234 -6.617 1 98.69 90 MET A CA 1
ATOM 724 C C . MET A 1 90 ? -0.111 -15.258 -6.156 1 98.69 90 MET A C 1
ATOM 726 O O . MET A 1 90 ? -0.205 -16.438 -6.496 1 98.69 90 MET A O 1
ATOM 730 N N . TYR A 1 91 ? 0.875 -14.75 -5.395 1 97.62 91 TYR A N 1
ATOM 731 C CA . TYR A 1 91 ? 1.856 -15.594 -4.727 1 97.62 91 TYR A CA 1
ATOM 732 C C . TYR A 1 91 ? 1.866 -15.328 -3.225 1 97.62 91 TYR A C 1
ATOM 734 O O . TYR A 1 91 ? 1.894 -14.18 -2.789 1 97.62 91 TYR A O 1
ATOM 742 N N . ASN A 1 92 ? 1.782 -16.312 -2.447 1 94.44 92 ASN A N 1
ATOM 743 C CA . ASN A 1 92 ? 2.197 -16.312 -1.05 1 94.44 92 ASN A CA 1
ATOM 744 C C . ASN A 1 92 ? 3.434 -17.188 -0.83 1 94.44 92 ASN A C 1
ATOM 746 O O . ASN A 1 92 ? 3.318 -18.359 -0.515 1 94.44 92 ASN A O 1
ATOM 750 N N . LEU A 1 93 ? 4.59 -16.578 -0.933 1 93.62 93 LEU A N 1
ATOM 751 C CA . LEU A 1 93 ? 5.832 -17.328 -0.944 1 93.62 93 LEU A CA 1
ATOM 752 C C . LEU A 1 93 ? 6.266 -17.688 0.474 1 93.62 93 LEU A C 1
ATOM 754 O O . LEU A 1 93 ? 5.938 -16.984 1.426 1 93.62 93 LEU A O 1
ATOM 758 N N . GLY A 1 94 ? 7.066 -18.688 0.523 1 88.12 94 GLY A N 1
ATOM 759 C CA . GLY A 1 94 ? 7.492 -19.219 1.809 1 88.12 94 GLY A CA 1
ATOM 760 C C . GLY A 1 94 ? 7.004 -20.625 2.059 1 88.12 94 GLY A C 1
ATOM 761 O O . GLY A 1 94 ? 7.23 -21.531 1.241 1 88.12 94 GLY A O 1
ATOM 762 N N . PHE A 1 95 ? 6.344 -20.766 3.24 1 78.44 95 PHE A N 1
ATOM 763 C CA . PHE A 1 95 ? 5.941 -22.125 3.617 1 78.44 95 PHE A CA 1
ATOM 764 C C . PHE A 1 95 ? 4.445 -22.172 3.904 1 78.44 95 PHE A C 1
ATOM 766 O O . PHE A 1 95 ? 3.793 -21.141 4.039 1 78.44 95 PHE A O 1
ATOM 773 N N . LEU A 1 96 ? 3.957 -23.422 3.865 1 75.44 96 LEU A N 1
ATOM 774 C CA . LEU A 1 96 ? 2.559 -23.625 4.23 1 75.44 96 LEU A CA 1
ATOM 775 C C . LEU A 1 96 ? 2.371 -23.531 5.742 1 75.44 96 LEU A C 1
ATOM 777 O O . LEU A 1 96 ? 2.99 -24.281 6.5 1 75.44 96 LEU A O 1
ATOM 781 N N . PRO A 1 97 ? 1.524 -22.562 6.094 1 70.06 97 PRO A N 1
ATOM 782 C CA . PRO A 1 97 ? 1.245 -22.531 7.531 1 70.06 97 PRO A CA 1
ATOM 783 C C . PRO A 1 97 ? 0.702 -23.859 8.062 1 70.06 97 PRO A C 1
ATOM 785 O O . PRO A 1 97 ? -0.213 -24.438 7.469 1 70.06 97 PRO A O 1
ATOM 788 N N . GLY A 1 98 ? 1.21 -24.281 9.133 1 70.56 98 GLY A N 1
ATOM 789 C CA . GLY A 1 98 ? 0.781 -25.547 9.703 1 70.56 98 GLY A CA 1
ATOM 790 C C . GLY A 1 98 ? 1.395 -26.75 9.016 1 70.56 98 GLY A C 1
ATOM 791 O O . GLY A 1 98 ? 1.161 -27.891 9.43 1 70.56 98 GLY A O 1
ATOM 792 N N . GLY A 1 99 ? 2.102 -26.5 7.871 1 72.75 99 GLY A N 1
ATOM 793 C CA . GLY A 1 99 ? 2.736 -27.578 7.133 1 72.75 99 GLY A CA 1
ATOM 794 C C . GLY A 1 99 ? 4.207 -27.734 7.461 1 72.75 99 GLY A C 1
ATOM 795 O O . GLY A 1 99 ? 4.668 -27.297 8.516 1 72.75 99 GLY A O 1
ATOM 796 N N . ASP A 1 100 ? 4.852 -28.578 6.68 1 77.69 100 ASP A N 1
ATOM 797 C CA . ASP A 1 100 ? 6.285 -28.797 6.848 1 77.69 100 ASP A CA 1
ATOM 798 C C . ASP A 1 100 ? 7.082 -27.547 6.508 1 77.69 100 ASP A C 1
ATOM 800 O O . ASP A 1 100 ? 7.164 -27.141 5.344 1 77.69 100 ASP A O 1
ATOM 804 N N . LYS A 1 101 ? 7.648 -26.984 7.434 1 74.62 101 LYS A N 1
ATOM 805 C CA . LYS A 1 101 ? 8.359 -25.719 7.281 1 74.62 101 LYS A CA 1
ATOM 806 C C . LYS A 1 101 ? 9.586 -25.875 6.395 1 74.62 101 LYS A C 1
ATOM 808 O O . LYS A 1 101 ? 10.164 -24.891 5.934 1 74.62 101 LYS A O 1
ATOM 813 N N . ASN A 1 102 ? 10.008 -27.078 6.207 1 77.5 102 ASN A N 1
ATOM 814 C CA . ASN A 1 102 ? 11.164 -27.359 5.359 1 77.5 102 ASN A CA 1
ATOM 815 C C . ASN A 1 102 ? 10.797 -27.312 3.877 1 77.5 102 ASN A C 1
ATOM 817 O O . ASN A 1 102 ? 11.68 -27.25 3.018 1 77.5 102 ASN A O 1
ATOM 821 N N . ILE A 1 103 ? 9.508 -27.391 3.648 1 78 103 ILE A N 1
ATOM 822 C CA . ILE A 1 103 ? 9.039 -27.25 2.273 1 78 103 ILE A CA 1
ATOM 823 C C . ILE A 1 103 ? 8.703 -25.781 1.986 1 78 103 ILE A C 1
ATOM 825 O O . ILE A 1 103 ? 7.664 -25.281 2.434 1 78 103 ILE A O 1
ATOM 829 N N . THR A 1 104 ? 9.625 -25.094 1.369 1 83.88 104 THR A N 1
ATOM 830 C CA . THR A 1 104 ? 9.492 -23.656 1.081 1 83.88 104 THR A CA 1
ATOM 831 C C . THR A 1 104 ? 9.672 -23.391 -0.412 1 83.88 104 THR A C 1
ATOM 833 O O . THR A 1 104 ? 10.188 -24.234 -1.143 1 83.88 104 THR A O 1
ATOM 836 N N . THR A 1 105 ? 9.039 -22.359 -0.864 1 84.38 105 THR A N 1
ATOM 837 C CA . THR A 1 105 ? 9.344 -21.938 -2.227 1 84.38 105 THR A CA 1
ATOM 838 C C . THR A 1 105 ? 10.828 -21.578 -2.359 1 84.38 105 THR A C 1
ATOM 840 O O . THR A 1 105 ? 11.492 -21.281 -1.365 1 84.38 105 THR A O 1
ATOM 843 N N . MET A 1 106 ? 11.266 -21.719 -3.551 1 87.94 106 MET A N 1
ATOM 844 C CA . MET A 1 106 ? 12.68 -21.484 -3.814 1 87.94 106 MET A CA 1
ATOM 845 C C . MET A 1 106 ? 12.875 -20.266 -4.707 1 87.94 106 MET A C 1
ATOM 847 O O . MET A 1 106 ? 12.109 -20.047 -5.648 1 87.94 106 MET A O 1
ATOM 851 N N . HIS A 1 107 ? 14 -19.594 -4.406 1 89.94 107 HIS A N 1
ATOM 852 C CA . HIS A 1 107 ? 14.234 -18.344 -5.105 1 89.94 107 HIS A CA 1
ATOM 853 C C . HIS A 1 107 ? 14.32 -18.562 -6.613 1 89.94 107 HIS A C 1
ATOM 855 O O . HIS A 1 107 ? 13.766 -17.766 -7.391 1 89.94 107 HIS A O 1
ATOM 861 N N . ASP A 1 108 ? 14.914 -19.625 -7.051 1 92.81 108 ASP A N 1
ATOM 862 C CA . ASP A 1 108 ? 15.102 -19.844 -8.484 1 92.81 108 ASP A CA 1
ATOM 863 C C . ASP A 1 108 ? 13.773 -20.109 -9.18 1 92.81 108 ASP A C 1
ATOM 865 O O . ASP A 1 108 ? 13.445 -19.484 -10.18 1 92.81 108 ASP A O 1
ATOM 869 N N . THR A 1 109 ? 12.984 -20.984 -8.656 1 93.88 109 THR A N 1
ATOM 870 C CA . THR A 1 109 ? 11.711 -21.328 -9.281 1 93.88 109 THR A CA 1
ATOM 871 C C . THR A 1 109 ? 10.719 -20.188 -9.148 1 93.88 109 THR A C 1
ATOM 873 O O . THR A 1 109 ? 9.938 -19.922 -10.07 1 93.88 109 THR A O 1
ATOM 876 N N . SER A 1 110 ? 10.742 -19.5 -8.008 1 95.31 110 SER A N 1
ATOM 877 C CA . SER A 1 110 ? 9.852 -18.359 -7.824 1 95.31 110 SER A CA 1
ATOM 878 C C . SER A 1 110 ? 10.133 -17.266 -8.852 1 95.31 110 SER A C 1
ATOM 880 O O . SER A 1 110 ? 9.203 -16.719 -9.453 1 95.31 110 SER A O 1
ATOM 882 N N . LEU A 1 111 ? 11.391 -17.031 -9.078 1 97.06 111 LEU A N 1
ATOM 883 C CA . LEU A 1 111 ? 11.758 -15.984 -10.031 1 97.06 111 LEU A CA 1
ATOM 884 C C . LEU A 1 111 ? 11.344 -16.359 -11.445 1 97.06 111 LEU A C 1
ATOM 886 O O . LEU A 1 111 ? 10.805 -15.539 -12.18 1 97.06 111 LEU A O 1
ATOM 890 N N . ILE A 1 112 ? 11.602 -17.609 -11.812 1 97.06 112 ILE A N 1
ATOM 891 C CA . ILE A 1 112 ? 11.188 -18.094 -13.125 1 97.06 112 ILE A CA 1
ATOM 892 C C . ILE A 1 112 ? 9.68 -17.938 -13.289 1 97.06 112 ILE A C 1
ATOM 894 O O . ILE A 1 112 ? 9.203 -17.484 -14.328 1 97.06 112 ILE A O 1
ATOM 898 N N . SER A 1 113 ? 8.953 -18.312 -12.266 1 97.25 113 SER A N 1
ATOM 899 C CA . SER A 1 113 ? 7.5 -18.219 -12.281 1 97.25 113 SER A CA 1
ATOM 900 C C . SER A 1 113 ? 7.035 -16.781 -12.445 1 97.25 113 SER A C 1
ATOM 902 O O . SER A 1 113 ? 6.129 -16.5 -13.234 1 97.25 113 SER A O 1
ATOM 904 N N . ILE A 1 114 ? 7.633 -15.875 -11.758 1 98.12 114 ILE A N 1
ATOM 905 C CA . ILE A 1 114 ? 7.277 -14.461 -11.805 1 98.12 114 ILE A CA 1
ATOM 906 C C . ILE A 1 114 ? 7.543 -13.906 -13.203 1 98.12 114 ILE A C 1
ATOM 908 O O . ILE A 1 114 ? 6.695 -13.219 -13.773 1 98.12 114 ILE A O 1
ATOM 912 N N . LYS A 1 115 ? 8.648 -14.297 -13.789 1 97.88 115 LYS A N 1
ATOM 913 C CA . LYS A 1 115 ? 8.977 -13.852 -15.141 1 97.88 115 LYS A CA 1
ATOM 914 C C . LYS A 1 115 ? 7.938 -14.344 -16.141 1 97.88 115 LYS A C 1
ATOM 916 O O . LYS A 1 115 ? 7.41 -13.555 -16.938 1 97.88 115 LYS A O 1
ATOM 921 N N . LYS A 1 116 ? 7.68 -15.578 -16.094 1 97.06 116 LYS A N 1
ATOM 922 C CA . LYS A 1 116 ? 6.688 -16.156 -16.984 1 97.06 116 LYS A CA 1
ATOM 923 C C . LYS A 1 116 ? 5.305 -15.57 -16.734 1 97.06 116 LYS A C 1
ATOM 925 O O . LYS A 1 116 ? 4.551 -15.312 -17.688 1 97.06 116 LYS A O 1
ATOM 930 N N . GLY A 1 117 ? 4.977 -15.367 -15.477 1 97.81 117 GLY A N 1
ATOM 931 C CA . GLY A 1 117 ? 3.705 -14.773 -15.109 1 97.81 117 GLY A CA 1
ATOM 932 C C . GLY A 1 117 ? 3.506 -13.383 -15.68 1 97.81 117 GLY A C 1
ATOM 933 O O . GLY A 1 117 ? 2.416 -13.055 -16.156 1 97.81 117 GLY A O 1
ATOM 934 N N . LEU A 1 118 ? 4.574 -12.594 -15.633 1 97.81 118 LEU A N 1
ATOM 935 C CA . LEU A 1 118 ? 4.477 -11.227 -16.141 1 97.81 118 LEU A CA 1
ATOM 936 C C . LEU A 1 118 ? 4.254 -11.227 -17.656 1 97.81 118 LEU A C 1
ATOM 938 O O . LEU A 1 118 ? 3.611 -10.32 -18.188 1 97.81 118 LEU A O 1
ATOM 942 N N . GLU A 1 119 ? 4.723 -12.273 -18.328 1 96.62 119 GLU A N 1
ATOM 943 C CA . GLU A 1 119 ? 4.465 -12.43 -19.75 1 96.62 119 GLU A CA 1
ATOM 944 C C . GLU A 1 119 ? 3.006 -12.773 -20.016 1 96.62 119 GLU A C 1
ATOM 946 O O . GLU A 1 119 ? 2.443 -12.383 -21.047 1 96.62 119 GLU A O 1
ATOM 951 N N . LEU A 1 120 ? 2.443 -13.477 -19.125 1 97.19 120 LEU A N 1
ATOM 952 C CA . LEU A 1 120 ? 1.068 -13.938 -19.281 1 97.19 120 LEU A CA 1
ATOM 953 C C . LEU A 1 120 ? 0.08 -12.859 -18.859 1 97.19 120 LEU A C 1
ATOM 955 O O . LEU A 1 120 ? -1.085 -12.883 -19.266 1 97.19 120 LEU A O 1
ATOM 959 N N . LEU A 1 121 ? 0.498 -11.953 -18.062 1 97.88 121 LEU A N 1
ATOM 960 C CA . LEU A 1 121 ? -0.388 -10.969 -17.438 1 97.88 121 LEU A CA 1
ATOM 961 C C . LEU A 1 121 ? -0.97 -10.023 -18.484 1 97.88 121 LEU A C 1
ATOM 963 O O . LEU A 1 121 ? -0.236 -9.484 -19.312 1 97.88 121 LEU A O 1
ATOM 967 N N . ASN A 1 122 ? -2.256 -9.844 -18.453 1 97.81 122 ASN A N 1
ATOM 968 C CA . ASN A 1 122 ? -2.951 -8.922 -19.344 1 97.81 122 ASN A CA 1
ATOM 969 C C . ASN A 1 122 ? -2.66 -7.469 -18.984 1 97.81 122 ASN A C 1
ATOM 971 O O . ASN A 1 122 ? -2.311 -7.168 -17.844 1 97.81 122 ASN A O 1
ATOM 975 N N . ASN A 1 123 ? -2.861 -6.613 -20.047 1 97.12 123 ASN A N 1
ATOM 976 C CA . ASN A 1 123 ? -2.859 -5.188 -19.719 1 97.12 123 ASN A CA 1
ATOM 977 C C . ASN A 1 123 ? -3.914 -4.852 -18.672 1 97.12 123 ASN A C 1
ATOM 979 O O . ASN A 1 123 ? -5.055 -5.301 -18.766 1 97.12 123 ASN A O 1
ATOM 983 N N . GLY A 1 124 ? -3.467 -4.156 -17.703 1 97.12 124 GLY A N 1
ATOM 984 C CA . GLY A 1 124 ? -4.367 -3.816 -16.609 1 97.12 124 GLY A CA 1
ATOM 985 C C . GLY A 1 124 ? -4.418 -4.875 -15.531 1 97.12 124 GLY A C 1
ATOM 986 O O . GLY A 1 124 ? -5.086 -4.691 -14.508 1 97.12 124 GLY A O 1
ATOM 987 N N . GLY A 1 125 ? -3.695 -5.992 -15.773 1 98.44 125 GLY A N 1
ATOM 988 C CA . GLY A 1 125 ? -3.641 -7.047 -14.773 1 98.44 125 GLY A CA 1
ATOM 989 C C . GLY A 1 125 ? -2.697 -6.738 -13.633 1 98.44 125 GLY A C 1
ATOM 990 O O . GLY A 1 125 ? -1.868 -5.832 -13.727 1 98.44 125 GLY A O 1
ATOM 991 N N . ILE A 1 126 ? -2.896 -7.512 -12.523 1 98.88 126 ILE A N 1
ATOM 992 C CA . ILE A 1 126 ? -2.076 -7.277 -11.336 1 98.88 126 ILE A CA 1
ATOM 993 C C . ILE A 1 126 ? -1.525 -8.602 -10.82 1 98.88 126 ILE A C 1
ATOM 995 O O . ILE A 1 126 ? -2.236 -9.609 -10.805 1 98.88 126 ILE A O 1
ATOM 999 N N . MET A 1 127 ? -0.24 -8.609 -10.492 1 98.88 127 MET A N 1
ATOM 1000 C CA . MET A 1 127 ? 0.433 -9.68 -9.766 1 98.88 127 MET A CA 1
ATOM 1001 C C . MET A 1 127 ? 0.771 -9.25 -8.344 1 98.88 127 MET A C 1
ATOM 1003 O O . MET A 1 127 ? 1.331 -8.172 -8.133 1 98.88 127 MET A O 1
ATOM 1007 N N . THR A 1 128 ? 0.32 -10.031 -7.348 1 98.88 128 THR A N 1
ATOM 1008 C CA . THR A 1 128 ? 0.718 -9.789 -5.965 1 98.88 128 THR A CA 1
ATOM 1009 C C . THR A 1 128 ? 1.669 -10.875 -5.473 1 98.88 128 THR A C 1
ATOM 1011 O O . THR A 1 128 ? 1.442 -12.062 -5.719 1 98.88 128 THR A O 1
ATOM 1014 N N . ILE A 1 129 ? 2.729 -10.445 -4.797 1 98.5 129 ILE A N 1
ATOM 1015 C CA . ILE A 1 129 ? 3.742 -11.352 -4.27 1 98.5 129 ILE A CA 1
ATOM 1016 C C . ILE A 1 129 ? 3.939 -11.094 -2.777 1 98.5 129 ILE A C 1
ATOM 1018 O O . ILE A 1 129 ? 4.539 -10.094 -2.387 1 98.5 129 ILE A O 1
ATOM 1022 N N . CYS A 1 130 ? 3.422 -11.984 -1.98 1 97.38 130 CYS A N 1
ATOM 1023 C CA . CYS A 1 130 ? 3.686 -11.961 -0.546 1 97.38 130 CYS A CA 1
ATOM 1024 C C . CYS A 1 130 ? 4.941 -12.766 -0.212 1 97.38 130 CYS A C 1
ATOM 1026 O O . CYS A 1 130 ? 5.035 -13.945 -0.549 1 97.38 130 CYS A O 1
ATOM 1028 N N . ILE A 1 131 ? 5.875 -12.117 0.388 1 95.44 131 ILE A N 1
ATOM 1029 C CA . ILE A 1 131 ? 7.152 -12.758 0.683 1 95.44 131 ILE A CA 1
ATOM 1030 C C . ILE A 1 131 ? 7.336 -12.867 2.195 1 95.44 131 ILE A C 1
ATOM 1032 O O . ILE A 1 131 ? 7.367 -11.852 2.896 1 95.44 131 ILE A O 1
ATOM 1036 N N . TYR A 1 132 ? 7.457 -14.047 2.619 1 88.75 132 TYR A N 1
ATOM 1037 C CA . TYR A 1 132 ? 7.754 -14.312 4.023 1 88.75 132 TYR A CA 1
ATOM 1038 C C . TYR A 1 132 ? 9.258 -14.375 4.262 1 88.75 132 TYR A C 1
ATOM 1040 O O . TYR A 1 132 ? 9.938 -15.242 3.721 1 88.75 132 TYR A O 1
ATOM 1048 N N . ARG A 1 133 ? 9.781 -13.523 5.109 1 86.19 133 ARG A N 1
ATOM 1049 C CA . ARG A 1 133 ? 11.227 -13.32 5.254 1 86.19 133 ARG A CA 1
ATOM 1050 C C . ARG A 1 133 ? 11.742 -13.961 6.539 1 86.19 133 ARG A C 1
ATOM 1052 O O . ARG A 1 133 ? 12.836 -13.641 7 1 86.19 133 ARG A O 1
ATOM 1059 N N . GLY A 1 134 ? 10.992 -14.781 7.16 1 78.75 134 GLY A N 1
ATOM 1060 C CA . GLY A 1 134 ? 11.297 -15.289 8.492 1 78.75 134 GLY A CA 1
ATOM 1061 C C . GLY A 1 134 ? 12.438 -16.281 8.5 1 78.75 134 GLY A C 1
ATOM 1062 O O . GLY A 1 134 ? 12.93 -16.672 9.562 1 78.75 134 GLY A O 1
ATOM 1063 N N . HIS A 1 135 ? 12.859 -16.797 7.328 1 80.56 135 HIS A N 1
ATOM 1064 C CA . HIS A 1 135 ? 13.945 -17.766 7.25 1 80.56 135 HIS A CA 1
ATOM 1065 C C . HIS A 1 135 ? 14.961 -17.375 6.176 1 80.56 135 HIS A C 1
ATOM 1067 O O . HIS A 1 135 ? 14.703 -16.469 5.383 1 80.56 135 HIS A O 1
ATOM 1073 N N . ASN A 1 136 ? 16.062 -18.094 6.262 1 81.44 136 ASN A N 1
ATOM 1074 C CA . ASN A 1 136 ? 17.156 -17.75 5.359 1 81.44 136 ASN A CA 1
ATOM 1075 C C . ASN A 1 136 ? 16.719 -17.812 3.9 1 81.44 136 ASN A C 1
ATOM 1077 O O . ASN A 1 136 ? 17 -16.891 3.129 1 81.44 136 ASN A O 1
ATOM 1081 N N . GLU A 1 137 ? 16.062 -18.859 3.484 1 83.12 137 GLU A N 1
ATOM 1082 C CA . GLU A 1 137 ? 15.609 -18.969 2.102 1 83.12 137 GLU A CA 1
ATOM 1083 C C . GLU A 1 137 ? 14.68 -17.828 1.728 1 83.12 137 GLU A C 1
ATOM 1085 O O . GLU A 1 137 ? 14.727 -17.328 0.603 1 83.12 137 GLU A O 1
ATOM 1090 N N . GLY A 1 138 ? 13.867 -17.484 2.66 1 87.06 138 GLY A N 1
ATOM 1091 C CA . GLY A 1 138 ? 12.969 -16.359 2.438 1 87.06 138 GLY A CA 1
ATOM 1092 C C . GLY A 1 138 ? 13.703 -15.055 2.156 1 87.06 138 GLY A C 1
ATOM 1093 O O . GLY A 1 138 ? 13.289 -14.289 1.284 1 87.06 138 GLY A O 1
ATOM 1094 N N . LYS A 1 139 ? 14.766 -14.883 2.848 1 90.25 139 LYS A N 1
ATOM 1095 C CA . LYS A 1 139 ? 15.555 -13.664 2.654 1 90.25 139 LYS A CA 1
ATOM 1096 C C . LYS A 1 139 ? 16.234 -13.672 1.29 1 90.25 139 LYS A C 1
ATOM 1098 O O . LYS A 1 139 ? 16.281 -12.641 0.611 1 90.25 139 LYS A O 1
ATOM 1103 N N . VAL A 1 140 ? 16.781 -14.781 0.923 1 91.69 140 VAL A N 1
ATOM 1104 C CA . VAL A 1 140 ? 17.406 -14.914 -0.386 1 91.69 140 VAL A CA 1
ATOM 1105 C C . VAL A 1 140 ? 16.375 -14.703 -1.484 1 91.69 140 VAL A C 1
ATOM 1107 O O . VAL A 1 140 ? 16.609 -13.977 -2.447 1 91.69 140 VAL A O 1
ATOM 1110 N N . GLU A 1 141 ? 15.227 -15.344 -1.322 1 92.88 141 GLU A N 1
ATOM 1111 C CA . GLU A 1 141 ? 14.125 -15.234 -2.277 1 92.88 141 GLU A CA 1
ATOM 1112 C C . GLU A 1 141 ? 13.672 -13.781 -2.43 1 92.88 141 GLU A C 1
ATOM 1114 O O . GLU A 1 141 ? 13.5 -13.297 -3.549 1 92.88 141 GLU A O 1
ATOM 1119 N N . GLU A 1 142 ? 13.547 -13.133 -1.317 1 94.88 142 GLU A N 1
ATOM 1120 C CA . GLU A 1 142 ? 13.195 -11.711 -1.319 1 94.88 142 GLU A CA 1
ATOM 1121 C C . GLU A 1 142 ? 14.195 -10.898 -2.143 1 94.88 142 GLU A C 1
ATOM 1123 O O . GLU A 1 142 ? 13.805 -10.156 -3.041 1 94.88 142 GLU A O 1
ATOM 1128 N N . SER A 1 143 ? 15.484 -11.07 -1.834 1 96.12 143 SER A N 1
ATOM 1129 C CA . SER A 1 143 ? 16.531 -10.297 -2.488 1 96.12 143 SER A CA 1
ATOM 1130 C C . SER A 1 143 ? 16.516 -10.516 -3.998 1 96.12 143 SER A C 1
ATOM 1132 O O . SER A 1 143 ? 16.578 -9.555 -4.77 1 96.12 143 SER A O 1
ATOM 1134 N N . CYS A 1 144 ? 16.391 -11.711 -4.438 1 96.44 144 CYS A N 1
ATOM 1135 C CA . CYS A 1 144 ? 16.391 -12.047 -5.859 1 96.44 144 CYS A CA 1
ATOM 1136 C C . CYS A 1 144 ? 15.188 -11.453 -6.566 1 96.44 144 CYS A C 1
ATOM 1138 O O . CYS A 1 144 ? 15.32 -10.852 -7.637 1 96.44 144 CYS A O 1
ATOM 1140 N N . ILE A 1 145 ? 14.07 -11.609 -5.957 1 97.69 145 ILE A N 1
ATOM 1141 C CA . ILE A 1 145 ? 12.82 -11.148 -6.555 1 97.69 145 ILE A CA 1
ATOM 1142 C C . ILE A 1 145 ? 12.82 -9.625 -6.641 1 97.69 145 ILE A C 1
ATOM 1144 O O . ILE A 1 145 ? 12.523 -9.055 -7.695 1 97.69 145 ILE A O 1
ATOM 1148 N N . LEU A 1 146 ? 13.18 -8.961 -5.543 1 98 146 LEU A N 1
ATOM 1149 C CA . LEU A 1 146 ? 13.164 -7.504 -5.523 1 98 146 LEU A CA 1
ATOM 1150 C C . LEU A 1 146 ? 14.172 -6.941 -6.527 1 98 146 LEU A C 1
ATOM 1152 O O . LEU A 1 146 ? 13.875 -5.965 -7.223 1 98 146 LEU A O 1
ATOM 1156 N N . GLU A 1 147 ? 15.328 -7.555 -6.59 1 97.88 147 GLU A N 1
ATOM 1157 C CA . GLU A 1 147 ? 16.344 -7.105 -7.551 1 97.88 147 GLU A CA 1
ATOM 1158 C C . GLU A 1 147 ? 15.805 -7.16 -8.977 1 97.88 147 GLU A C 1
ATOM 1160 O O . GLU A 1 147 ? 16.016 -6.23 -9.758 1 97.88 147 GLU A O 1
ATOM 1165 N N . TYR A 1 148 ? 15.172 -8.219 -9.32 1 98.44 148 TYR A N 1
ATOM 1166 C CA . TYR A 1 148 ? 14.594 -8.359 -10.656 1 98.44 148 TYR A CA 1
ATOM 1167 C C . TYR A 1 148 ? 13.508 -7.324 -10.891 1 98.44 148 TYR A C 1
ATOM 1169 O O . TYR A 1 148 ? 13.484 -6.668 -11.938 1 98.44 148 TYR A O 1
ATOM 1177 N N . LEU A 1 149 ? 12.602 -7.125 -9.93 1 98.56 149 LEU A N 1
ATOM 1178 C CA . LEU A 1 149 ? 11.438 -6.258 -10.086 1 98.56 149 LEU A CA 1
ATOM 1179 C C . LEU A 1 149 ? 11.859 -4.801 -10.219 1 98.56 149 LEU A C 1
ATOM 1181 O O . LEU A 1 149 ? 11.195 -4.02 -10.898 1 98.56 149 LEU A O 1
ATOM 1185 N N . THR A 1 150 ? 12.977 -4.418 -9.57 1 98.25 150 THR A N 1
ATOM 1186 C CA . THR A 1 150 ? 13.484 -3.055 -9.656 1 98.25 150 THR A CA 1
ATOM 1187 C C . THR A 1 150 ? 13.891 -2.715 -11.086 1 98.25 150 THR A C 1
ATOM 1189 O O . THR A 1 150 ? 13.984 -1.541 -11.445 1 98.25 150 THR A O 1
ATOM 1192 N N . LYS A 1 151 ? 14.109 -3.719 -11.906 1 98 151 LYS A N 1
ATOM 1193 C CA . LYS A 1 151 ? 14.648 -3.52 -13.25 1 98 151 LYS A CA 1
ATOM 1194 C C . LYS A 1 151 ? 13.539 -3.541 -14.297 1 98 151 LYS A C 1
ATOM 1196 O O . LYS A 1 151 ? 13.797 -3.344 -15.484 1 98 151 LYS A O 1
ATOM 1201 N N . LEU A 1 152 ? 12.344 -3.801 -13.906 1 98.38 152 LEU A N 1
ATOM 1202 C CA . LEU A 1 152 ? 11.234 -3.842 -14.852 1 98.38 152 LEU A CA 1
ATOM 1203 C C . LEU A 1 152 ? 11.047 -2.484 -15.523 1 98.38 152 LEU A C 1
ATOM 1205 O O . LEU A 1 152 ? 11.211 -1.443 -14.883 1 98.38 152 LEU A O 1
ATOM 1209 N N . ASP A 1 153 ? 10.656 -2.504 -16.797 1 97.5 153 ASP A N 1
ATOM 1210 C CA . ASP A 1 153 ? 10.375 -1.303 -17.578 1 97.5 153 ASP A CA 1
ATOM 1211 C C . ASP A 1 153 ? 9.203 -0.521 -16.984 1 97.5 153 ASP A C 1
ATOM 1213 O O . ASP A 1 153 ? 8.062 -0.989 -17.016 1 97.5 153 ASP A O 1
ATOM 1217 N N . LYS A 1 154 ? 9.492 0.667 -16.516 1 96.38 154 LYS A N 1
ATOM 1218 C CA . LYS A 1 154 ? 8.492 1.469 -15.812 1 96.38 154 LYS A CA 1
ATOM 1219 C C . LYS A 1 154 ? 7.387 1.929 -16.75 1 96.38 154 LYS A C 1
ATOM 1221 O O . LYS A 1 154 ? 6.332 2.377 -16.312 1 96.38 154 LYS A O 1
ATOM 1226 N N . SER A 1 155 ? 7.59 1.896 -18 1 95.88 155 SER A N 1
ATOM 1227 C CA . SER A 1 155 ? 6.555 2.252 -18.969 1 95.88 155 SER A CA 1
ATOM 1228 C C . SER A 1 155 ? 5.555 1.115 -19.141 1 95.88 155 SER A C 1
ATOM 1230 O O . SER A 1 155 ? 4.457 1.323 -19.672 1 95.88 155 SER A O 1
ATOM 1232 N N . LYS A 1 156 ? 5.887 -0.087 -18.734 1 97.38 156 LYS A N 1
ATOM 1233 C CA . LYS A 1 156 ? 5.035 -1.255 -18.938 1 97.38 156 LYS A CA 1
ATOM 1234 C C . LYS A 1 156 ? 4.457 -1.742 -17.609 1 97.38 156 LYS A C 1
ATOM 1236 O O . LYS A 1 156 ? 3.336 -2.258 -17.562 1 97.38 156 LYS A O 1
ATOM 1241 N N . PHE A 1 157 ? 5.297 -1.555 -16.578 1 98.44 157 PHE A N 1
ATOM 1242 C CA . PHE A 1 157 ? 4.895 -2.094 -15.289 1 98.44 157 PHE A CA 1
ATOM 1243 C C . PHE A 1 157 ? 5.051 -1.046 -14.195 1 98.44 157 PHE A C 1
ATOM 1245 O O . PHE A 1 157 ? 6.023 -0.289 -14.18 1 98.44 157 PHE A O 1
ATOM 1252 N N . GLY A 1 158 ? 4.027 -0.933 -13.328 1 98.38 158 GLY A N 1
ATOM 1253 C CA . GLY A 1 158 ? 4.188 -0.302 -12.031 1 98.38 158 GLY A CA 1
ATOM 1254 C C . GLY A 1 158 ? 4.473 -1.294 -10.914 1 98.38 158 GLY A C 1
ATOM 1255 O O . GLY A 1 158 ? 3.828 -2.342 -10.836 1 98.38 158 GLY A O 1
ATOM 1256 N N . VAL A 1 159 ? 5.484 -1.023 -10.086 1 98.81 159 VAL A N 1
ATOM 1257 C CA . VAL A 1 159 ? 5.848 -1.939 -9.008 1 98.81 159 VAL A CA 1
ATOM 1258 C C . VAL A 1 159 ? 5.875 -1.189 -7.68 1 98.81 159 VAL A C 1
ATOM 1260 O O . VAL A 1 159 ? 6.59 -0.194 -7.535 1 98.81 159 VAL A O 1
ATOM 1263 N N . MET A 1 160 ? 5.129 -1.715 -6.703 1 98.69 160 MET A N 1
ATOM 1264 C CA . MET A 1 160 ? 5.039 -1.064 -5.398 1 98.69 160 MET A CA 1
ATOM 1265 C C . MET A 1 160 ? 5.301 -2.062 -4.273 1 98.69 160 MET A C 1
ATOM 1267 O O . MET A 1 160 ? 4.688 -3.131 -4.234 1 98.69 160 MET A O 1
ATOM 1271 N N . LEU A 1 161 ? 6.191 -1.679 -3.387 1 98.5 161 LEU A N 1
ATOM 1272 C CA . LEU A 1 161 ? 6.516 -2.463 -2.199 1 98.5 161 LEU A CA 1
ATOM 1273 C C . LEU A 1 161 ? 5.719 -1.974 -0.993 1 98.5 161 LEU A C 1
ATOM 1275 O O . LEU A 1 161 ? 5.59 -0.767 -0.778 1 98.5 161 LEU A O 1
ATOM 1279 N N . HIS A 1 162 ? 5.117 -2.855 -0.225 1 98.5 162 HIS A N 1
ATOM 1280 C CA . HIS A 1 162 ? 4.473 -2.617 1.062 1 98.5 162 HIS A CA 1
ATOM 1281 C C . HIS A 1 162 ? 5.211 -3.334 2.189 1 98.5 162 HIS A C 1
ATOM 1283 O O . HIS A 1 162 ? 5.363 -4.555 2.156 1 98.5 162 HIS A O 1
ATOM 1289 N N . SER A 1 163 ? 5.617 -2.607 3.195 1 97.88 163 SER A N 1
ATOM 1290 C CA . SER A 1 163 ? 6.324 -3.213 4.32 1 97.88 163 SER A CA 1
ATOM 1291 C C . SER A 1 163 ? 5.895 -2.59 5.641 1 97.88 163 SER A C 1
ATOM 1293 O O . SER A 1 163 ? 5.703 -1.375 5.73 1 97.88 163 SER A O 1
ATOM 1295 N N . TYR A 1 164 ? 5.734 -3.447 6.645 1 97.81 164 TYR A N 1
ATOM 1296 C CA . TYR A 1 164 ? 5.461 -2.943 7.984 1 97.81 164 TYR A CA 1
ATOM 1297 C C . TYR A 1 164 ? 6.699 -2.285 8.586 1 97.81 164 TYR A C 1
ATOM 1299 O O . TYR A 1 164 ? 7.805 -2.822 8.484 1 97.81 164 TYR A O 1
ATOM 1307 N N . LEU A 1 165 ? 6.508 -1.17 9.18 1 97.94 165 LEU A N 1
ATOM 1308 C CA . LEU A 1 165 ? 7.672 -0.48 9.734 1 97.94 165 LEU A CA 1
ATOM 1309 C C . LEU A 1 165 ? 7.836 -0.798 11.219 1 97.94 165 LEU A C 1
ATOM 1311 O O . LEU A 1 165 ? 8.961 -0.832 11.727 1 97.94 165 LEU A O 1
ATOM 1315 N N . ASN A 1 166 ? 6.695 -0.954 11.938 1 97.94 166 ASN A N 1
ATOM 1316 C CA . ASN A 1 166 ? 6.812 -1.102 13.391 1 97.94 166 ASN A CA 1
ATOM 1317 C C . ASN A 1 166 ? 6.477 -2.521 13.836 1 97.94 166 ASN A C 1
ATOM 1319 O O . ASN A 1 166 ? 5.824 -2.715 14.859 1 97.94 166 ASN A O 1
ATOM 1323 N N . ARG A 1 167 ? 6.777 -3.496 12.977 1 95.56 167 ARG A N 1
ATOM 1324 C CA . ARG A 1 167 ? 6.672 -4.914 13.297 1 95.56 167 ARG A CA 1
ATOM 1325 C C . ARG A 1 167 ? 8.039 -5.594 13.227 1 95.56 167 ARG A C 1
ATOM 1327 O O . ARG A 1 167 ? 9.047 -4.941 12.953 1 95.56 167 ARG A O 1
ATOM 1334 N N . ASP A 1 168 ? 8.031 -6.848 13.57 1 92.88 168 ASP A N 1
ATOM 1335 C CA . ASP A 1 168 ? 9.258 -7.645 13.492 1 92.88 168 ASP A CA 1
ATOM 1336 C C . ASP A 1 168 ? 9.844 -7.617 12.086 1 92.88 168 ASP A C 1
ATOM 1338 O O . ASP A 1 168 ? 9.102 -7.562 11.094 1 92.88 168 ASP A O 1
ATOM 1342 N N . GLU A 1 169 ? 11.195 -7.641 12.023 1 88.75 169 GLU A N 1
ATOM 1343 C CA . GLU A 1 169 ? 11.867 -7.613 10.727 1 88.75 169 GLU A CA 1
ATOM 1344 C C . GLU A 1 169 ? 11.5 -8.828 9.883 1 88.75 169 GLU A C 1
ATOM 1346 O O . GLU A 1 169 ? 11.703 -8.828 8.664 1 88.75 169 GLU A O 1
ATOM 1351 N N . ARG A 1 170 ? 10.938 -9.875 10.508 1 90 170 ARG A N 1
ATOM 1352 C CA . ARG A 1 170 ? 10.57 -11.109 9.812 1 90 170 ARG A CA 1
ATOM 1353 C C . ARG A 1 170 ? 9.156 -11.023 9.258 1 90 170 ARG A C 1
ATOM 1355 O O . ARG A 1 170 ? 8.703 -11.938 8.562 1 90 170 ARG A O 1
ATOM 1362 N N . ALA A 1 171 ? 8.477 -9.906 9.555 1 94 171 ALA A N 1
ATOM 1363 C CA . ALA A 1 171 ? 7.129 -9.75 9.016 1 94 171 ALA A CA 1
ATOM 1364 C C . ALA A 1 171 ? 7.137 -9.781 7.492 1 94 171 ALA A C 1
ATOM 1366 O O . ALA A 1 171 ? 8.086 -9.305 6.859 1 94 171 ALA A O 1
ATOM 1367 N N . PRO A 1 172 ? 6.102 -10.375 6.93 1 95 172 PRO A N 1
ATOM 1368 C CA . PRO A 1 172 ? 6.07 -10.492 5.469 1 95 172 PRO A CA 1
ATOM 1369 C C . PRO A 1 172 ? 5.918 -9.141 4.773 1 95 172 PRO A C 1
ATOM 1371 O O . PRO A 1 172 ? 5.445 -8.18 5.383 1 95 172 PRO A O 1
ATOM 1374 N N . ILE A 1 173 ? 6.387 -9.07 3.525 1 97.31 173 ILE A N 1
ATOM 1375 C CA . ILE A 1 173 ? 6.18 -7.898 2.684 1 97.31 173 ILE A CA 1
ATOM 1376 C C . ILE A 1 173 ? 5.277 -8.258 1.507 1 97.31 173 ILE A C 1
ATOM 1378 O O . ILE A 1 173 ? 5.121 -9.438 1.172 1 97.31 173 ILE A O 1
ATOM 1382 N N . LEU A 1 174 ? 4.633 -7.281 0.968 1 98.38 174 LEU A N 1
ATOM 1383 C CA . LEU A 1 174 ? 3.803 -7.426 -0.222 1 98.38 174 LEU A CA 1
ATOM 1384 C C . LEU A 1 174 ? 4.352 -6.59 -1.374 1 98.38 174 LEU A C 1
ATOM 1386 O O . LEU A 1 174 ? 4.59 -5.391 -1.216 1 98.38 174 LEU A O 1
ATOM 1390 N N . VAL A 1 175 ? 4.574 -7.227 -2.494 1 98.81 175 VAL A N 1
ATOM 1391 C CA . VAL A 1 175 ? 4.887 -6.496 -3.719 1 98.81 175 VAL A CA 1
ATOM 1392 C C . VAL A 1 175 ? 3.713 -6.59 -4.688 1 98.81 175 VAL A C 1
ATOM 1394 O O . VAL A 1 175 ? 3.193 -7.676 -4.945 1 98.81 175 VAL A O 1
ATOM 1397 N N . VAL A 1 176 ? 3.281 -5.469 -5.156 1 98.88 176 VAL A N 1
ATOM 1398 C CA . VAL A 1 176 ? 2.234 -5.391 -6.168 1 98.88 176 VAL A CA 1
ATOM 1399 C C . VAL A 1 176 ? 2.84 -4.973 -7.508 1 98.88 176 VAL A C 1
ATOM 1401 O O . VAL A 1 176 ? 3.498 -3.936 -7.602 1 98.88 176 VAL A O 1
ATOM 1404 N N . VAL A 1 177 ? 2.682 -5.75 -8.531 1 98.88 177 VAL A N 1
ATOM 1405 C CA . VAL A 1 177 ? 3.088 -5.438 -9.898 1 98.88 177 VAL A CA 1
ATOM 1406 C C . VAL A 1 177 ? 1.852 -5.242 -10.773 1 98.88 177 VAL A C 1
ATOM 1408 O O . VAL A 1 177 ? 0.999 -6.129 -10.859 1 98.88 177 VAL A O 1
ATOM 1411 N N . GLU A 1 178 ? 1.752 -4.125 -11.359 1 98.75 178 GLU A N 1
ATOM 1412 C CA . GLU A 1 178 ? 0.63 -3.789 -12.227 1 98.75 178 GLU A CA 1
ATOM 1413 C C . GLU A 1 178 ? 1.094 -3.562 -13.664 1 98.75 178 GLU A C 1
ATOM 1415 O O . GLU A 1 178 ? 2.02 -2.787 -13.906 1 98.75 178 GLU A O 1
ATOM 1420 N N . LYS A 1 179 ? 0.491 -4.273 -14.57 1 98.12 179 LYS A N 1
ATOM 1421 C CA . LYS A 1 179 ? 0.78 -4.031 -15.984 1 98.12 179 LYS A CA 1
ATOM 1422 C C . LYS A 1 179 ? -0.088 -2.906 -16.531 1 98.12 179 LYS A C 1
ATOM 1424 O O . LYS A 1 179 ? -1.303 -2.891 -16.328 1 98.12 179 LYS A O 1
ATOM 1429 N N . LYS A 1 180 ? 0.553 -2.02 -17.219 1 95.5 180 LYS A N 1
ATOM 1430 C CA . LYS A 1 180 ? -0.111 -0.815 -17.703 1 95.5 180 LYS A CA 1
ATOM 1431 C C . LYS A 1 180 ? -1.253 -1.165 -18.656 1 95.5 180 LYS A C 1
ATOM 1433 O O . LYS A 1 180 ? -1.106 -2.037 -19.516 1 95.5 180 LYS A O 1
ATOM 1438 N N . LYS A 1 181 ? -2.375 -0.428 -18.391 1 88.75 181 LYS A N 1
ATOM 1439 C CA . LYS A 1 181 ? -3.492 -0.613 -19.312 1 88.75 181 LYS A CA 1
ATOM 1440 C C . LYS A 1 181 ? -3.295 0.207 -20.594 1 88.75 181 LYS A C 1
ATOM 1442 O O . LYS A 1 181 ? -2.973 1.396 -20.516 1 88.75 181 LYS A O 1
ATOM 1447 N N . ASN A 1 182 ? -3.08 -0.4 -21.688 1 73.38 182 ASN A N 1
ATOM 1448 C CA . ASN A 1 182 ? -2.973 0.334 -22.938 1 73.38 182 ASN A CA 1
ATOM 1449 C C . ASN A 1 182 ? -4.23 1.147 -23.219 1 73.38 182 ASN A C 1
ATOM 1451 O O . ASN A 1 182 ? -5.348 0.671 -23 1 73.38 182 ASN A O 1
ATOM 1455 N N . LEU A 1 183 ? -4.27 2.543 -23.203 1 53.78 183 LEU A N 1
ATOM 1456 C CA . LEU A 1 183 ? -5.383 3.35 -23.688 1 53.78 183 LEU A CA 1
ATOM 1457 C C . LEU A 1 183 ? -5.734 2.975 -25.125 1 53.78 183 LEU A C 1
ATOM 1459 O O . LEU A 1 183 ? -4.859 2.58 -25.906 1 53.78 183 LEU A O 1
ATOM 1463 N N . MET B 1 1 ? -2.494 3.723 -18.281 1 86.31 1 MET B N 1
ATOM 1464 C CA . MET B 1 1 ? -2.312 4.309 -16.953 1 86.31 1 MET B CA 1
ATOM 1465 C C . MET B 1 1 ? -2.373 3.238 -15.867 1 86.31 1 MET B C 1
ATOM 1467 O O . MET B 1 1 ? -3.018 2.203 -16.047 1 86.31 1 MET B O 1
ATOM 1471 N N . PHE B 1 2 ? -1.608 3.408 -14.859 1 93.19 2 PHE B N 1
ATOM 1472 C CA . PHE B 1 2 ? -1.692 2.521 -13.703 1 93.19 2 PHE B CA 1
ATOM 1473 C C . PHE B 1 2 ? -2.838 2.932 -12.789 1 93.19 2 PHE B C 1
ATOM 1475 O O . PHE B 1 2 ? -3.094 4.125 -12.602 1 93.19 2 PHE B O 1
ATOM 1482 N N . LYS B 1 3 ? -3.488 1.968 -12.289 1 93.88 3 LYS B N 1
ATOM 1483 C CA . LYS B 1 3 ? -4.629 2.256 -11.422 1 93.88 3 LYS B CA 1
ATOM 1484 C C . LYS B 1 3 ? -4.234 2.207 -9.953 1 93.88 3 LYS B C 1
ATOM 1486 O O . LYS B 1 3 ? -4.539 3.127 -9.188 1 93.88 3 LYS B O 1
ATOM 1491 N N . TYR B 1 4 ? -3.604 1.188 -9.531 1 97.06 4 TYR B N 1
ATOM 1492 C CA . TYR B 1 4 ? -3.18 1.071 -8.141 1 97.06 4 TYR B CA 1
ATOM 1493 C C . TYR B 1 4 ? -1.804 1.695 -7.934 1 97.06 4 TYR B C 1
ATOM 1495 O O . TYR B 1 4 ? -1.635 2.574 -7.086 1 97.06 4 TYR B O 1
ATOM 1503 N N . VAL B 1 5 ? -0.811 1.214 -8.742 1 96.81 5 VAL B N 1
ATOM 1504 C CA . VAL B 1 5 ? 0.532 1.774 -8.641 1 96.81 5 VAL B CA 1
ATOM 1505 C C . VAL B 1 5 ? 0.58 3.129 -9.344 1 96.81 5 VAL B C 1
ATOM 1507 O O . VAL B 1 5 ? 1.396 3.34 -10.242 1 96.81 5 VAL B O 1
ATOM 1510 N N . ALA B 1 6 ? -0.322 4.02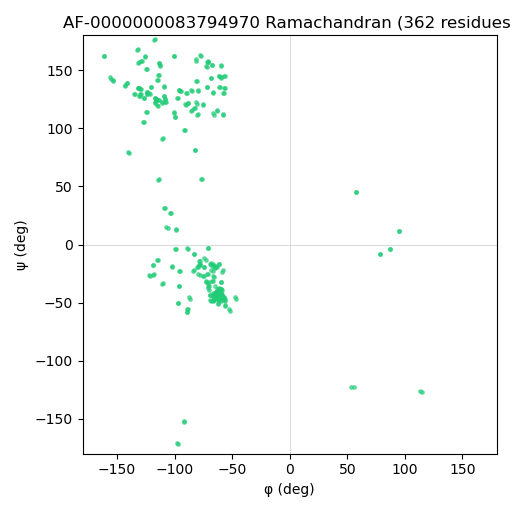7 -8.891 1 92.56 6 ALA B N 1
ATOM 1511 C CA . ALA B 1 6 ? -0.448 5.387 -9.414 1 92.56 6 ALA B CA 1
ATOM 1512 C C . ALA B 1 6 ? 0.406 6.363 -8.609 1 92.56 6 ALA B C 1
ATOM 1514 O O . ALA B 1 6 ? 1.471 6 -8.109 1 92.56 6 ALA B O 1
ATOM 1515 N N . SER B 1 7 ? -0.002 7.613 -8.562 1 93.56 7 SER B N 1
ATOM 1516 C CA . SER B 1 7 ? 0.742 8.578 -7.758 1 93.56 7 SER B CA 1
ATOM 1517 C C . SER B 1 7 ? 0.519 8.344 -6.266 1 93.56 7 SER B C 1
ATOM 1519 O O . SER B 1 7 ? -0.521 7.82 -5.863 1 93.56 7 SER B O 1
ATOM 1521 N N . ILE B 1 8 ? 1.436 8.719 -5.52 1 94.75 8 ILE B N 1
ATOM 1522 C CA . ILE B 1 8 ? 1.355 8.562 -4.07 1 94.75 8 ILE B CA 1
ATOM 1523 C C . ILE B 1 8 ? 0.166 9.359 -3.533 1 94.75 8 ILE B C 1
ATOM 1525 O O . ILE B 1 8 ? -0.506 8.922 -2.596 1 94.75 8 ILE B O 1
ATOM 1529 N N . SER B 1 9 ? -0.077 10.523 -4.109 1 94.31 9 SER B N 1
ATOM 1530 C CA . SER B 1 9 ? -1.215 11.336 -3.695 1 94.31 9 SER B CA 1
ATOM 1531 C C . SER B 1 9 ? -2.533 10.617 -3.961 1 94.31 9 SER B C 1
ATOM 1533 O O . SER B 1 9 ? -3.42 10.602 -3.104 1 94.31 9 SER B O 1
ATOM 1535 N N . ASP B 1 10 ? -2.635 10 -5.152 1 96.38 10 ASP B N 1
ATOM 1536 C CA . ASP B 1 10 ? -3.848 9.266 -5.492 1 96.38 10 ASP B CA 1
ATOM 1537 C C . ASP B 1 10 ? -4.059 8.086 -4.543 1 96.38 10 ASP B C 1
ATOM 1539 O O . ASP B 1 10 ? -5.184 7.832 -4.102 1 96.38 10 ASP B O 1
ATOM 1543 N N . LEU B 1 11 ? -2.988 7.41 -4.27 1 97.88 11 LEU B N 1
ATOM 1544 C CA . LEU B 1 11 ? -3.084 6.27 -3.367 1 97.88 11 LEU B CA 1
ATOM 1545 C C . LEU B 1 11 ? -3.482 6.711 -1.965 1 97.88 11 LEU B C 1
ATOM 1547 O O . LEU B 1 11 ? -4.324 6.078 -1.324 1 97.88 11 LEU B O 1
ATOM 1551 N N . SER B 1 12 ? -2.893 7.801 -1.456 1 98.19 12 SER B N 1
ATOM 1552 C CA . SER B 1 12 ? -3.238 8.328 -0.142 1 98.19 12 SER B CA 1
ATOM 1553 C C . SER B 1 12 ? -4.715 8.703 -0.066 1 98.19 12 SER B C 1
ATOM 1555 O O . SER B 1 12 ? -5.391 8.383 0.912 1 98.19 12 SER B O 1
ATOM 1557 N N . HIS B 1 13 ? -5.211 9.359 -1.118 1 98.56 13 HIS B N 1
ATOM 1558 C CA . HIS B 1 13 ? -6.617 9.734 -1.169 1 98.56 13 HIS B CA 1
ATOM 1559 C C . HIS B 1 13 ? -7.52 8.5 -1.141 1 98.56 13 HIS B C 1
ATOM 1561 O O . HIS B 1 13 ? -8.523 8.477 -0.425 1 98.56 13 HIS B O 1
ATOM 1567 N N . TYR B 1 14 ? -7.133 7.551 -1.899 1 98.38 14 TYR B N 1
ATOM 1568 C CA . TYR B 1 14 ? -7.93 6.332 -1.951 1 98.38 14 TYR B CA 1
ATOM 1569 C C . TYR B 1 14 ? -8 5.664 -0.582 1 98.38 14 TYR B C 1
ATOM 1571 O O . TYR B 1 14 ? -9.078 5.266 -0.131 1 98.38 14 TYR B O 1
ATOM 1579 N N . ILE B 1 15 ? -6.871 5.566 0.074 1 98.56 15 ILE B N 1
ATOM 1580 C CA . ILE B 1 15 ? -6.785 4.906 1.372 1 98.56 15 ILE B CA 1
ATOM 1581 C C . ILE B 1 15 ? -7.656 5.648 2.385 1 98.56 15 ILE B C 1
ATOM 1583 O O . ILE B 1 15 ? -8.453 5.031 3.1 1 98.56 15 ILE B O 1
ATOM 1587 N N . ILE B 1 16 ? -7.52 6.957 2.414 1 98.75 16 ILE B N 1
ATOM 1588 C CA . ILE B 1 16 ? -8.305 7.754 3.35 1 98.75 16 ILE B CA 1
ATOM 1589 C C . ILE B 1 16 ? -9.797 7.582 3.053 1 98.75 16 ILE B C 1
ATOM 1591 O O . ILE B 1 16 ? -10.594 7.352 3.965 1 98.75 16 ILE B O 1
ATOM 1595 N N . ASP B 1 17 ? -10.164 7.652 1.823 1 98.56 17 ASP B N 1
ATOM 1596 C CA . ASP B 1 17 ? -11.562 7.578 1.414 1 98.56 17 ASP B CA 1
ATOM 1597 C C . ASP B 1 17 ? -12.18 6.238 1.81 1 98.56 17 ASP B C 1
ATOM 1599 O O . ASP B 1 17 ? -13.305 6.191 2.32 1 98.56 17 ASP B O 1
ATOM 1603 N N . LYS B 1 18 ? -11.461 5.191 1.711 1 98.06 18 LYS B N 1
ATOM 1604 C CA . LYS B 1 18 ? -12.055 3.865 1.845 1 98.06 18 LYS B CA 1
ATOM 1605 C C . LYS B 1 18 ? -11.898 3.334 3.266 1 98.06 18 LYS B C 1
ATOM 1607 O O . LYS B 1 18 ? -12.719 2.537 3.73 1 98.06 18 LYS B O 1
ATOM 1612 N N . PHE B 1 19 ? -10.898 3.861 4.008 1 98 19 PHE B N 1
ATOM 1613 C CA . PHE B 1 19 ? -10.578 3.125 5.223 1 98 19 PHE B CA 1
ATOM 1614 C C . PHE B 1 19 ? -10.805 3.99 6.457 1 98 19 PHE B C 1
ATOM 1616 O O . PHE B 1 19 ? -10.82 3.484 7.582 1 98 19 PHE B O 1
ATOM 1623 N N . VAL B 1 20 ? -10.883 5.285 6.281 1 97.94 20 VAL B N 1
ATOM 1624 C CA . VAL B 1 20 ? -11.344 6.105 7.398 1 97.94 20 VAL B CA 1
ATOM 1625 C C . VAL B 1 20 ? -12.867 6.098 7.453 1 97.94 20 VAL B C 1
ATOM 1627 O O . VAL B 1 20 ? -13.531 6.586 6.535 1 97.94 20 VAL B O 1
ATOM 1630 N N . MET B 1 21 ? -13.359 5.594 8.508 1 95.38 21 MET B N 1
ATOM 1631 C CA . MET B 1 21 ? -14.805 5.418 8.578 1 95.38 21 MET B CA 1
ATOM 1632 C C . MET B 1 21 ? -15.484 6.676 9.117 1 95.38 21 MET B C 1
ATOM 1634 O O . MET B 1 21 ? -16.5 7.109 8.586 1 95.38 21 MET B O 1
ATOM 1638 N N . ASP B 1 22 ? -14.867 7.234 10.242 1 96.69 22 ASP B N 1
ATOM 1639 C CA . ASP B 1 22 ? -15.383 8.484 10.789 1 96.69 22 ASP B CA 1
ATOM 1640 C C . ASP B 1 22 ? -14.773 9.688 10.086 1 96.69 22 ASP B C 1
ATOM 1642 O O . ASP B 1 22 ? -13.57 9.938 10.195 1 96.69 22 ASP B O 1
ATOM 1646 N N . LYS B 1 23 ? -15.602 10.414 9.414 1 98.25 23 LYS B N 1
ATOM 1647 C CA . LYS B 1 23 ? -15.109 11.531 8.625 1 98.25 23 LYS B CA 1
ATOM 1648 C C . LYS B 1 23 ? -15.594 12.867 9.188 1 98.25 23 LYS B C 1
ATOM 1650 O O . LYS B 1 23 ? -16.141 13.695 8.453 1 98.25 23 LYS B O 1
ATOM 1655 N N . ASN B 1 24 ? -15.305 13.094 10.43 1 98.62 24 ASN B N 1
ATOM 1656 C CA . ASN B 1 24 ? -15.719 14.32 11.094 1 98.62 24 ASN B CA 1
ATOM 1657 C C . ASN B 1 24 ? -14.68 15.43 10.938 1 98.62 24 ASN B C 1
ATOM 1659 O O . ASN B 1 24 ? -14.969 16.484 10.352 1 98.62 24 ASN B O 1
ATOM 1663 N N . VAL B 1 25 ? -13.453 15.172 11.398 1 98.81 25 VAL B N 1
ATOM 1664 C CA . VAL B 1 25 ? -12.43 16.219 11.398 1 98.81 25 VAL B CA 1
ATOM 1665 C C . VAL B 1 25 ? -11.156 15.695 10.734 1 98.81 25 VAL B C 1
ATOM 1667 O O . VAL B 1 25 ? -10.711 14.586 11.023 1 98.81 25 VAL B O 1
ATOM 1670 N N . ALA B 1 26 ? -10.57 16.484 9.836 1 98.88 26 ALA B N 1
ATOM 1671 C CA . ALA B 1 26 ? -9.305 16.156 9.18 1 98.88 26 ALA B CA 1
ATOM 1672 C C . ALA B 1 26 ? -8.328 17.328 9.234 1 98.88 26 ALA B C 1
ATOM 1674 O O . ALA B 1 26 ? -8.742 18.484 9.398 1 98.88 26 ALA B O 1
ATOM 1675 N N . ILE B 1 27 ? -7.047 17 9.117 1 98.75 27 ILE B N 1
ATOM 1676 C CA . ILE B 1 27 ? -5.996 18.016 9.031 1 98.75 27 ILE B CA 1
ATOM 1677 C C . ILE B 1 27 ? -5.207 17.812 7.734 1 98.75 27 ILE B C 1
ATOM 1679 O O . ILE B 1 27 ? -4.816 16.703 7.398 1 98.75 27 ILE B O 1
ATOM 1683 N N . ASP B 1 28 ? -5.047 18.828 7.031 1 98.56 28 ASP B N 1
ATOM 1684 C CA . ASP B 1 28 ? -3.996 18.938 6.02 1 98.56 28 ASP B CA 1
ATOM 1685 C C . ASP B 1 28 ? -2.805 19.734 6.547 1 98.56 28 ASP B C 1
ATOM 1687 O O . ASP B 1 28 ? -2.881 20.953 6.68 1 98.56 28 ASP B O 1
ATOM 1691 N N . GLY B 1 29 ? -1.705 19.047 6.773 1 97.5 29 GLY B N 1
ATOM 1692 C CA . GLY B 1 29 ? -0.557 19.703 7.391 1 97.5 29 GLY B CA 1
ATOM 1693 C C . GLY B 1 29 ? 0.246 20.547 6.414 1 97.5 29 GLY B C 1
ATOM 1694 O O . GLY B 1 29 ? 1.094 21.344 6.828 1 97.5 29 GLY B O 1
ATOM 1695 N N . THR B 1 30 ? -0.019 20.344 5.156 1 95.81 30 THR B N 1
ATOM 1696 C CA . THR B 1 30 ? 0.74 21 4.094 1 95.81 30 THR B CA 1
ATOM 1697 C C . THR B 1 30 ? -0.183 21.438 2.961 1 95.81 30 THR B C 1
ATOM 1699 O O . THR B 1 30 ? -0.191 20.828 1.891 1 95.81 30 THR B O 1
ATOM 1702 N N . LEU B 1 31 ? -0.875 22.547 3.139 1 96.31 31 LEU B N 1
ATOM 1703 C CA . LEU B 1 31 ? -1.917 23 2.223 1 96.31 31 LEU B CA 1
ATOM 1704 C C . LEU B 1 31 ? -1.398 23.047 0.789 1 96.31 31 LEU B C 1
ATOM 1706 O O . LEU B 1 31 ? -1.937 22.359 -0.092 1 96.31 31 LEU B O 1
ATOM 1710 N N . GLY B 1 32 ? -0.274 23.812 0.592 1 93.38 32 GLY B N 1
ATOM 1711 C CA . GLY B 1 32 ? 0.277 23.969 -0.745 1 93.38 32 GLY B CA 1
ATOM 1712 C C . GLY B 1 32 ? -0.743 24.453 -1.758 1 93.38 32 GLY B C 1
ATOM 1713 O O . GLY B 1 32 ? -1.396 25.484 -1.547 1 93.38 32 GLY B O 1
ATOM 1714 N N . ASN B 1 33 ? -0.95 23.719 -2.805 1 93 33 ASN B N 1
ATOM 1715 C CA . ASN B 1 33 ? -1.897 24.094 -3.844 1 93 33 ASN B CA 1
ATOM 1716 C C . ASN B 1 33 ? -3.324 23.703 -3.477 1 93 33 ASN B C 1
ATOM 1718 O O . ASN B 1 33 ? -4.27 24.031 -4.191 1 93 33 ASN B O 1
ATOM 1722 N N . GLY B 1 34 ? -3.449 23 -2.463 1 96.5 34 GLY B N 1
ATOM 1723 C CA . GLY B 1 34 ? -4.762 22.781 -1.874 1 96.5 34 GLY B CA 1
ATOM 1724 C C . GLY B 1 34 ? -5.422 21.5 -2.344 1 96.5 34 GLY B C 1
ATOM 1725 O O . GLY B 1 34 ? -6.609 21.281 -2.098 1 96.5 34 GLY B O 1
ATOM 1726 N N . ASN B 1 35 ? -4.68 20.609 -3.029 1 96 35 ASN B N 1
ATOM 1727 C CA . ASN B 1 35 ? -5.273 19.391 -3.574 1 96 35 ASN B CA 1
ATOM 1728 C C . ASN B 1 35 ? -5.766 18.469 -2.467 1 96 35 ASN B C 1
ATOM 1730 O O . ASN B 1 35 ? -6.887 17.953 -2.533 1 96 35 ASN B O 1
ATOM 1734 N N . ASP B 1 36 ? -4.984 18.281 -1.485 1 97.88 36 ASP B N 1
ATOM 1735 C CA . ASP B 1 36 ? -5.402 17.438 -0.368 1 97.88 36 ASP B CA 1
ATOM 1736 C C . ASP B 1 36 ? -6.562 18.078 0.393 1 97.88 36 ASP B C 1
ATOM 1738 O O . ASP B 1 36 ? -7.508 17.375 0.787 1 97.88 36 ASP B O 1
ATOM 1742 N N . THR B 1 37 ? -6.426 19.328 0.602 1 98.62 37 THR B N 1
ATOM 1743 C CA . THR B 1 37 ? -7.496 20.031 1.296 1 98.62 37 THR B CA 1
ATOM 1744 C C . THR B 1 37 ? -8.812 19.906 0.535 1 98.62 37 THR B C 1
ATOM 1746 O O . THR B 1 37 ? -9.859 19.656 1.135 1 98.62 37 THR B O 1
ATOM 1749 N N . ASP B 1 38 ? -8.789 20.078 -0.823 1 98.69 38 ASP B N 1
ATOM 17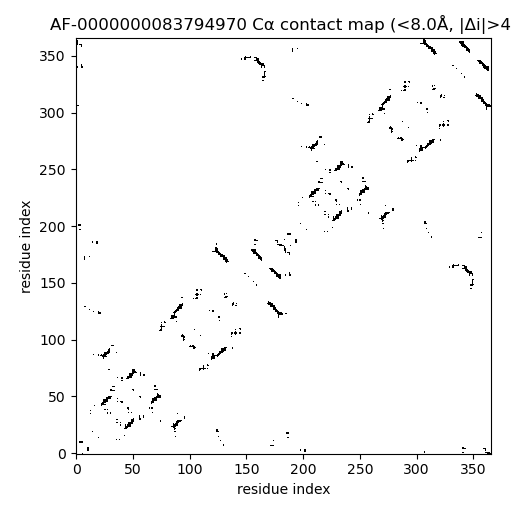50 C CA . ASP B 1 38 ? -9.984 19.891 -1.634 1 98.69 38 ASP B CA 1
ATOM 1751 C C . ASP B 1 38 ? -10.586 18.5 -1.433 1 98.69 38 ASP B C 1
ATOM 1753 O O . ASP B 1 38 ? -11.797 18.359 -1.243 1 98.69 38 ASP B O 1
ATOM 1757 N N . PHE B 1 39 ? -9.742 17.578 -1.48 1 98.75 39 PHE B N 1
ATOM 1758 C CA . PHE B 1 39 ? -10.156 16.188 -1.285 1 98.75 39 PHE B CA 1
ATOM 1759 C C . PHE B 1 39 ? -10.789 16 0.087 1 98.75 39 PHE B C 1
ATOM 1761 O O . PHE B 1 39 ? -11.875 15.43 0.203 1 98.75 39 PHE B O 1
ATOM 1768 N N . LEU B 1 40 ? -10.148 16.5 1.128 1 98.81 40 LEU B N 1
ATOM 1769 C CA . LEU B 1 40 ? -10.633 16.344 2.494 1 98.81 40 LEU B CA 1
ATOM 1770 C C . LEU B 1 40 ? -11.945 17.109 2.688 1 98.81 40 LEU B C 1
ATOM 1772 O O . LEU B 1 40 ? -12.867 16.609 3.342 1 98.81 40 LEU B O 1
ATOM 1776 N N . ALA B 1 41 ? -12.008 18.312 2.127 1 98.75 41 ALA B N 1
ATOM 1777 C CA . ALA B 1 41 ? -13.195 19.141 2.268 1 98.75 41 ALA B CA 1
ATOM 1778 C C . ALA B 1 41 ? -14.43 18.453 1.698 1 98.75 41 ALA B C 1
ATOM 1780 O O . ALA B 1 41 ? -15.539 18.625 2.205 1 98.75 41 ALA B O 1
ATOM 1781 N N . ASP B 1 42 ? -14.25 17.672 0.685 1 98.5 42 ASP B N 1
ATOM 1782 C CA . ASP B 1 42 ? -15.336 16.953 0.017 1 98.5 42 ASP B CA 1
ATOM 1783 C C . ASP B 1 42 ? -15.82 15.781 0.863 1 98.5 42 ASP B C 1
ATOM 1785 O O . ASP B 1 42 ? -16.953 15.328 0.705 1 98.5 42 ASP B O 1
ATOM 1789 N N . LYS B 1 43 ? -15.031 15.32 1.813 1 98.5 43 LYS B N 1
ATOM 1790 C CA . LYS B 1 43 ? -15.32 14.047 2.467 1 98.5 43 LYS B CA 1
ATOM 1791 C C . LYS B 1 43 ? -15.547 14.242 3.965 1 98.5 43 LYS B C 1
ATOM 1793 O O . LYS B 1 43 ? -16.188 13.406 4.609 1 98.5 43 LYS B O 1
ATOM 1798 N N . PHE B 1 44 ? -14.984 1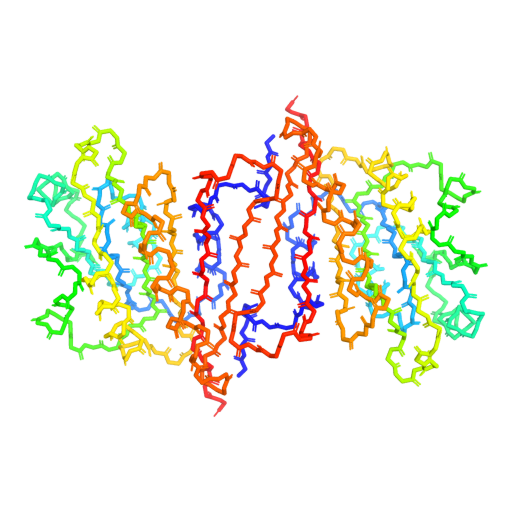5.273 4.539 1 98.75 44 PHE B N 1
ATOM 1799 C CA . PHE B 1 44 ? -15.008 15.453 5.984 1 98.75 44 PHE B CA 1
ATOM 1800 C C . PHE B 1 44 ? -15.859 16.656 6.371 1 98.75 44 PHE B C 1
ATOM 1802 O O . PHE B 1 44 ? -16 17.609 5.59 1 98.75 44 PHE B O 1
ATOM 1809 N N . ALA B 1 45 ? -16.406 16.641 7.559 1 98.75 45 ALA B N 1
ATOM 1810 C CA . ALA B 1 45 ? -17.266 17.719 8.047 1 98.75 45 ALA B CA 1
ATOM 1811 C C . ALA B 1 45 ? -16.453 18.984 8.312 1 98.75 45 ALA B C 1
ATOM 1813 O O . ALA B 1 45 ? -16.953 20.109 8.148 1 98.75 45 ALA B O 1
ATOM 1814 N N . LYS B 1 46 ? -15.219 18.844 8.781 1 98.75 46 LYS B N 1
ATOM 1815 C CA . LYS B 1 46 ? -14.344 19.969 9.117 1 98.75 46 LYS B CA 1
ATOM 1816 C C . LYS B 1 46 ? -12.898 19.656 8.758 1 98.75 46 LYS B C 1
ATOM 1818 O O . LYS B 1 46 ? -12.406 18.562 9 1 98.75 46 LYS B O 1
ATOM 1823 N N . VAL B 1 47 ? -12.25 20.656 8.172 1 98.81 47 VAL B N 1
ATOM 1824 C CA . VAL B 1 47 ? -10.852 20.484 7.773 1 98.81 47 VAL B CA 1
ATOM 1825 C C . VAL B 1 47 ? -10.023 21.656 8.289 1 98.81 47 VAL B C 1
ATOM 1827 O O . VAL B 1 47 ? -10.391 22.812 8.094 1 98.81 47 VAL B O 1
ATOM 1830 N N . TYR B 1 48 ? -8.938 21.359 8.984 1 98.75 48 TYR B N 1
ATOM 1831 C CA . TYR B 1 48 ? -7.887 22.328 9.289 1 98.75 48 TYR B CA 1
ATOM 1832 C C . TYR B 1 48 ? -6.73 22.203 8.297 1 98.75 48 TYR B C 1
ATOM 1834 O O . TYR B 1 48 ? -6.172 21.125 8.117 1 98.75 48 TYR B O 1
ATOM 1842 N N . SER B 1 49 ? -6.391 23.266 7.699 1 98.44 49 SER B N 1
ATOM 1843 C CA . SER B 1 49 ? -5.297 23.219 6.734 1 98.44 49 SER B CA 1
ATOM 1844 C C . SER B 1 49 ? -4.203 24.219 7.102 1 98.44 49 SER B C 1
ATOM 1846 O O . SER B 1 49 ? -4.48 25.406 7.316 1 98.44 49 SER B O 1
ATOM 1848 N N . PHE B 1 50 ? -2.973 23.719 7.094 1 97.69 50 PHE B N 1
ATOM 1849 C CA . PHE B 1 50 ? -1.843 24.516 7.535 1 97.69 50 PHE B CA 1
ATOM 1850 C C . PHE B 1 50 ? -0.884 24.781 6.379 1 97.69 50 PHE B C 1
ATOM 1852 O O . PHE B 1 50 ? -0.633 23.906 5.559 1 97.69 50 PHE B O 1
ATOM 1859 N N . ASP B 1 51 ? -0.38 25.938 6.363 1 95.75 51 ASP B N 1
ATOM 1860 C CA . ASP B 1 51 ? 0.778 26.25 5.535 1 95.75 51 ASP B CA 1
ATOM 1861 C C . ASP B 1 51 ? 1.536 27.453 6.098 1 95.75 51 ASP B C 1
ATOM 1863 O O . ASP B 1 51 ? 0.927 28.391 6.613 1 95.75 51 ASP B O 1
ATOM 1867 N N . ILE B 1 52 ? 2.836 27.375 5.961 1 92.75 52 ILE B N 1
ATOM 1868 C CA . ILE B 1 52 ? 3.658 28.469 6.453 1 92.75 52 ILE B CA 1
ATOM 1869 C C . ILE B 1 52 ? 3.648 29.609 5.445 1 92.75 52 ILE B C 1
ATOM 1871 O O . ILE B 1 52 ? 3.963 30.75 5.793 1 92.75 52 ILE B O 1
ATOM 1875 N N . GLN B 1 53 ? 3.414 29.25 4.242 1 91.62 53 GLN B N 1
ATOM 1876 C CA . GLN B 1 53 ? 3.414 30.266 3.184 1 91.62 53 GLN B CA 1
ATOM 1877 C C . GLN B 1 53 ? 2.084 31 3.135 1 91.62 53 GLN B C 1
ATOM 1879 O O . GLN B 1 53 ? 1.053 30.422 2.791 1 91.62 53 GLN B O 1
ATOM 1884 N N . LYS B 1 54 ? 2.176 32.281 3.287 1 94.25 54 LYS B N 1
ATOM 1885 C CA . LYS B 1 54 ? 1 33.125 3.307 1 94.25 54 LYS B CA 1
ATOM 1886 C C . LYS B 1 54 ? 0.279 33.125 1.961 1 94.25 54 LYS B C 1
ATOM 1888 O O . LYS B 1 54 ? -0.953 33.125 1.911 1 94.25 54 LYS B O 1
ATOM 1893 N N . GLU B 1 55 ? 1.028 33.062 0.965 1 93.19 55 GLU B N 1
ATOM 1894 C CA . GLU B 1 55 ? 0.458 33.062 -0.379 1 93.19 55 GLU B CA 1
ATOM 1895 C C . GLU B 1 55 ? -0.437 31.859 -0.62 1 93.19 55 GLU B C 1
ATOM 1897 O O . GLU B 1 55 ? -1.507 31.984 -1.22 1 93.19 55 GLU B O 1
ATOM 1902 N N . ALA B 1 56 ? -0.002 30.703 -0.202 1 93.31 56 ALA B N 1
ATOM 1903 C CA . ALA B 1 56 ? -0.805 29.484 -0.338 1 93.31 56 ALA B CA 1
ATOM 1904 C C . ALA B 1 56 ? -2.129 29.625 0.41 1 93.31 56 ALA B C 1
ATOM 1906 O O . ALA B 1 56 ? -3.186 29.266 -0.121 1 93.31 56 ALA B O 1
ATOM 1907 N N . CYS B 1 57 ? -2.08 30.172 1.568 1 96.75 57 CYS B N 1
ATOM 1908 C CA . CYS B 1 57 ? -3.262 30.344 2.406 1 96.75 57 CYS B CA 1
ATOM 1909 C C . CYS B 1 57 ? -4.238 31.328 1.773 1 96.75 57 CYS B C 1
ATOM 1911 O O . CYS B 1 57 ? -5.43 31.047 1.657 1 96.75 57 CYS B O 1
ATOM 1913 N N . GLU B 1 58 ? -3.736 32.438 1.342 1 97 58 GLU B N 1
ATOM 1914 C CA . GLU B 1 58 ? -4.578 33.469 0.76 1 97 58 GLU B CA 1
ATOM 1915 C C . GLU B 1 58 ? -5.25 33 -0.521 1 97 58 GLU B C 1
ATOM 1917 O O . GLU B 1 58 ? -6.426 33.281 -0.76 1 97 58 GLU B O 1
ATOM 1922 N N . LYS B 1 59 ? -4.473 32.312 -1.27 1 95.69 59 LYS B N 1
ATOM 1923 C CA . LYS B 1 59 ? -5.016 31.766 -2.514 1 95.69 59 LYS B CA 1
ATOM 1924 C C . LYS B 1 59 ? -6.168 30.797 -2.242 1 95.69 59 LYS B C 1
ATOM 1926 O O . LYS B 1 59 ? -7.199 30.844 -2.912 1 95.69 59 LYS B O 1
ATOM 1931 N N . TYR B 1 60 ? -5.996 29.953 -1.268 1 97.25 60 TYR B N 1
ATOM 1932 C CA . TYR B 1 60 ? -7.023 28.953 -0.996 1 97.25 60 TYR B CA 1
ATOM 1933 C C . TYR B 1 60 ? -8.25 29.594 -0.35 1 97.25 60 TYR B C 1
ATOM 1935 O O . TYR B 1 60 ? -9.375 29.141 -0.556 1 97.25 60 TYR B O 1
ATOM 1943 N N . LEU B 1 61 ? -8.047 30.625 0.432 1 96.75 61 LEU B N 1
ATOM 1944 C CA . LEU B 1 61 ? -9.148 31.297 1.115 1 96.75 61 LEU B CA 1
ATOM 1945 C C . LEU B 1 61 ? -10.172 31.812 0.113 1 96.75 61 LEU B C 1
ATOM 1947 O O . LEU B 1 61 ? -11.352 31.953 0.443 1 96.75 61 LEU B O 1
ATOM 1951 N N . LEU B 1 62 ? -9.75 31.984 -1.101 1 97 62 LEU B N 1
ATOM 1952 C CA . LEU B 1 62 ? -10.625 32.5 -2.152 1 97 62 LEU B CA 1
ATOM 1953 C C . LEU B 1 62 ? -11.711 31.484 -2.486 1 97 62 LEU B C 1
ATOM 1955 O O . LEU B 1 62 ? -12.758 31.844 -3.023 1 97 62 LEU B O 1
ATOM 1959 N N . LYS B 1 63 ? -11.477 30.297 -2.188 1 96.56 63 LYS B N 1
ATOM 1960 C CA . LYS B 1 63 ? -12.461 29.266 -2.455 1 96.56 63 LYS B CA 1
ATOM 1961 C C . LYS B 1 63 ? -13.656 29.375 -1.513 1 96.56 63 LYS B C 1
ATOM 1963 O O . LYS B 1 63 ? -14.742 28.875 -1.809 1 96.56 63 LYS B O 1
ATOM 1968 N N . ASN B 1 64 ? -13.484 29.922 -0.396 1 95.75 64 ASN B N 1
ATOM 1969 C CA . ASN B 1 64 ? -14.531 30.25 0.565 1 95.75 64 ASN B CA 1
ATOM 1970 C C . ASN B 1 64 ? -15.336 29.031 0.97 1 95.75 64 ASN B C 1
ATOM 1972 O O . ASN B 1 64 ? -16.562 29.047 0.925 1 95.75 64 ASN B O 1
ATOM 1976 N N . LEU B 1 65 ? -14.648 27.969 1.255 1 97.44 65 LEU B N 1
ATOM 1977 C CA . LEU B 1 65 ? -15.312 26.766 1.758 1 97.44 65 LEU B CA 1
ATOM 1978 C C . LEU B 1 65 ? -15.609 26.906 3.248 1 97.44 65 LEU B C 1
ATOM 1980 O O . LEU B 1 65 ? -14.719 27.203 4.043 1 97.44 65 LEU B O 1
ATOM 1984 N N . LYS B 1 66 ? -16.797 26.594 3.658 1 97.5 66 LYS B N 1
ATOM 1985 C CA . LYS B 1 66 ? -17.266 26.828 5.02 1 97.5 66 LYS B CA 1
ATOM 1986 C C . LYS B 1 66 ? -16.656 25.812 5.992 1 97.5 66 LYS B C 1
ATOM 1988 O O . LYS B 1 66 ? -16.5 26.109 7.176 1 97.5 66 LYS B O 1
ATOM 1993 N N . ASN B 1 67 ? -16.328 24.656 5.449 1 98.5 67 ASN B N 1
ATOM 1994 C CA . ASN B 1 67 ? -15.883 23.609 6.367 1 98.5 67 ASN B CA 1
ATOM 1995 C C . ASN B 1 67 ? -14.359 23.531 6.406 1 98.5 67 ASN B C 1
ATOM 1997 O O . ASN B 1 67 ? -13.805 22.531 6.879 1 98.5 67 ASN B O 1
ATOM 2001 N N . VAL B 1 68 ? -13.703 24.531 5.844 1 98.69 68 VAL B N 1
ATOM 2002 C CA . VAL B 1 68 ? -12.25 24.531 5.852 1 98.69 68 VAL B CA 1
ATOM 2003 C C . VAL B 1 68 ? -11.734 25.734 6.637 1 98.69 68 VAL B C 1
ATOM 2005 O O . VAL B 1 68 ? -12.086 26.875 6.328 1 98.69 68 VAL B O 1
ATOM 2008 N N . LYS B 1 69 ? -10.961 25.469 7.629 1 98.38 69 LYS B N 1
ATOM 2009 C CA . LYS B 1 69 ? -10.234 26.5 8.352 1 98.38 69 LYS B CA 1
ATOM 2010 C C . LYS B 1 69 ? -8.773 26.562 7.914 1 98.38 69 LYS B C 1
ATOM 2012 O O . LYS B 1 69 ? -8.016 25.625 8.164 1 98.38 69 LYS B O 1
ATOM 2017 N N . ILE B 1 70 ? -8.406 27.641 7.297 1 98.19 70 ILE B N 1
ATOM 2018 C CA . ILE B 1 70 ? -7.039 27.828 6.84 1 98.19 70 ILE B CA 1
ATOM 2019 C C . ILE B 1 70 ? -6.215 28.5 7.941 1 98.19 70 ILE B C 1
ATOM 2021 O O . ILE B 1 70 ? -6.621 29.516 8.492 1 98.19 70 ILE B O 1
ATOM 2025 N N . ILE B 1 71 ? -5.078 27.938 8.227 1 97.88 71 ILE B N 1
ATOM 2026 C CA . ILE B 1 71 ? -4.211 28.438 9.289 1 97.88 71 ILE B CA 1
ATOM 2027 C C . ILE B 1 71 ? -2.82 28.734 8.727 1 97.88 71 ILE B C 1
ATOM 2029 O O . ILE B 1 71 ? -2.109 27.812 8.312 1 97.88 71 ILE B O 1
ATOM 2033 N N . ASN B 1 72 ? -2.41 29.938 8.695 1 97.12 72 ASN B N 1
ATOM 2034 C CA . ASN B 1 72 ? -1.071 30.328 8.258 1 97.12 72 ASN B CA 1
ATOM 2035 C C . ASN B 1 72 ? -0.049 30.172 9.383 1 97.12 72 ASN B C 1
ATOM 2037 O O . ASN B 1 72 ? 0.313 31.141 10.039 1 97.12 72 ASN B O 1
ATOM 2041 N N . ALA B 1 73 ? 0.373 28.984 9.539 1 95.94 73 ALA B N 1
ATOM 2042 C CA . ALA B 1 73 ? 1.32 28.594 10.57 1 95.94 73 ALA B CA 1
ATOM 2043 C C . ALA B 1 73 ? 1.973 27.25 10.234 1 95.94 73 ALA B C 1
ATOM 2045 O O . ALA B 1 73 ? 1.499 26.531 9.352 1 95.94 73 ALA B O 1
ATOM 2046 N N . SER B 1 74 ? 3.074 27 10.891 1 94.62 74 SER B N 1
ATOM 2047 C CA . SER B 1 74 ? 3.717 25.703 10.727 1 94.62 74 SER B CA 1
ATOM 2048 C C . SER B 1 74 ? 2.867 24.594 11.336 1 94.62 74 SER B C 1
ATOM 2050 O O . SER B 1 74 ? 2.252 24.766 12.383 1 94.62 74 SER B O 1
ATOM 2052 N N . HIS B 1 75 ? 2.855 23.453 10.719 1 93.44 75 HIS B N 1
ATOM 2053 C CA . HIS B 1 75 ? 2.049 22.312 11.133 1 93.44 75 HIS B CA 1
ATOM 2054 C C . HIS B 1 75 ? 2.5 21.781 12.5 1 93.44 75 HIS B C 1
ATOM 2056 O O . HIS B 1 75 ? 1.763 21.047 13.164 1 93.44 75 HIS B O 1
ATOM 2062 N N . HIS B 1 76 ? 3.713 22.094 12.922 1 94.31 76 HIS B N 1
ATOM 2063 C CA . HIS B 1 76 ? 4.121 21.594 14.227 1 94.31 76 HIS B CA 1
ATOM 2064 C C . HIS B 1 76 ? 3.379 22.312 15.352 1 94.31 76 HIS B C 1
ATOM 2066 O O . HIS B 1 76 ? 3.453 21.906 16.516 1 94.31 76 HIS B O 1
ATOM 2072 N N . LEU B 1 77 ? 2.531 23.312 14.992 1 92.19 77 LEU B N 1
ATOM 2073 C CA . LEU B 1 77 ? 1.816 24.109 15.984 1 92.19 77 LEU B CA 1
ATOM 2074 C C . LEU B 1 77 ? 0.356 23.672 16.078 1 92.19 77 LEU B C 1
ATOM 2076 O O . LEU B 1 77 ? -0.512 24.484 16.422 1 92.19 77 LEU B O 1
ATOM 2080 N N . PHE B 1 78 ? 0.008 22.453 15.781 1 90.69 78 PHE B N 1
ATOM 2081 C CA . PHE B 1 78 ? -1.345 21.922 15.812 1 90.69 78 PHE B CA 1
ATOM 2082 C C . PHE B 1 78 ? -2.045 22.297 17.109 1 90.69 78 PHE B C 1
ATOM 2084 O O . PHE B 1 78 ? -3.197 22.734 17.094 1 90.69 78 PHE B O 1
ATOM 2091 N N . ASN B 1 79 ? -1.363 22.141 18.234 1 90.12 79 ASN B N 1
ATOM 2092 C CA . ASN B 1 79 ? -1.963 22.234 19.562 1 90.12 79 ASN B CA 1
ATOM 2093 C C . ASN B 1 79 ? -2.438 23.656 19.859 1 90.12 79 ASN B C 1
ATOM 2095 O O . ASN B 1 79 ? -3.23 23.875 20.781 1 90.12 79 ASN B O 1
ATOM 2099 N N . LYS B 1 80 ? -1.977 24.609 19.156 1 94.44 80 LYS B N 1
ATOM 2100 C CA . LYS B 1 80 ? -2.406 25.984 19.344 1 94.44 80 LYS B CA 1
ATOM 2101 C C . LYS B 1 80 ? -3.754 26.25 18.672 1 94.44 80 LYS B C 1
ATOM 2103 O O . LYS B 1 80 ? -4.449 27.203 19.016 1 94.44 80 LYS B O 1
ATOM 2108 N N . TYR B 1 81 ? -4.113 25.375 17.734 1 95.56 81 TYR B N 1
ATOM 2109 C CA . TYR B 1 81 ? -5.27 25.688 16.906 1 95.56 81 TYR B CA 1
ATOM 2110 C C . TYR B 1 81 ? -6.332 24.594 17 1 95.56 81 TYR B C 1
ATOM 2112 O O . TYR B 1 81 ? -7.5 24.828 16.688 1 95.56 81 TYR B O 1
ATOM 2120 N N . ILE B 1 82 ? -5.926 23.375 17.297 1 96.06 82 ILE B N 1
ATOM 2121 C CA . ILE B 1 82 ? -6.828 22.234 17.281 1 96.06 82 ILE B CA 1
ATOM 2122 C C . ILE B 1 82 ? -6.953 21.656 18.688 1 96.06 82 ILE B C 1
ATOM 2124 O O . ILE B 1 82 ? -5.957 21.266 19.297 1 96.06 82 ILE B O 1
ATOM 2128 N N . GLU B 1 83 ? -8.125 21.547 19.188 1 93.06 83 GLU B N 1
ATOM 2129 C CA . GLU B 1 83 ? -8.391 21.031 20.531 1 93.06 83 GLU B CA 1
ATOM 2130 C C . GLU B 1 83 ? -9.156 19.719 20.5 1 93.06 83 GLU B C 1
ATOM 2132 O O . GLU B 1 83 ? -9.281 19.031 21.516 1 93.06 83 GLU B O 1
ATOM 2137 N N . GLU B 1 84 ? -9.672 19.391 19.391 1 96.88 84 GLU B N 1
ATOM 2138 C CA . GLU B 1 84 ? -10.477 18.188 19.25 1 96.88 84 GLU B CA 1
ATOM 2139 C C . GLU B 1 84 ? -9.672 17.047 18.625 1 96.88 84 GLU B C 1
ATOM 2141 O O . GLU B 1 84 ? -8.586 17.281 18.078 1 96.88 84 GLU B O 1
ATOM 2146 N N . LYS B 1 85 ? -10.188 15.891 18.797 1 97.56 85 LYS B N 1
ATOM 2147 C CA . LYS B 1 85 ? -9.602 14.742 18.109 1 97.56 85 LYS B CA 1
ATOM 2148 C C . LYS B 1 85 ? -9.891 14.789 16.609 1 97.56 85 LYS B C 1
ATOM 2150 O O . LYS B 1 85 ? -10.844 15.445 16.172 1 97.56 85 LYS B O 1
ATOM 2155 N N . VAL B 1 86 ? -9.047 14.117 15.906 1 98.5 86 VAL B N 1
ATOM 2156 C CA . VAL B 1 86 ? -9.211 14.156 14.453 1 98.5 86 VAL B CA 1
ATOM 2157 C C . VAL B 1 86 ? -9.227 12.742 13.898 1 98.5 86 VAL B C 1
ATOM 2159 O O . VAL B 1 86 ? -8.695 11.812 14.523 1 98.5 86 VAL B O 1
ATOM 2162 N N . ASP B 1 87 ? -9.797 12.57 12.711 1 98.75 87 ASP B N 1
ATOM 2163 C CA . ASP B 1 87 ? -9.984 11.25 12.109 1 98.75 87 ASP B CA 1
ATOM 2164 C C . ASP B 1 87 ? -8.938 10.992 11.023 1 98.75 87 ASP B C 1
ATOM 2166 O O . ASP B 1 87 ? -8.727 9.844 10.625 1 98.75 87 ASP B O 1
ATOM 2170 N N . CYS B 1 88 ? -8.367 12.062 10.57 1 98.81 88 CYS B N 1
ATOM 2171 C CA . CYS B 1 88 ? -7.41 11.945 9.477 1 98.81 88 CYS B CA 1
ATOM 2172 C C . CYS B 1 88 ? -6.402 13.094 9.508 1 98.81 88 CYS B C 1
ATOM 2174 O O . CYS B 1 88 ? -6.762 14.234 9.797 1 98.81 88 CYS B O 1
ATOM 2176 N N . ILE B 1 89 ? -5.172 12.789 9.203 1 98.81 89 ILE B N 1
ATOM 2177 C CA . ILE B 1 89 ? -4.129 13.789 9.008 1 98.81 89 ILE B CA 1
ATOM 2178 C C . ILE B 1 89 ? -3.32 13.453 7.762 1 98.81 89 ILE B C 1
ATOM 2180 O O . ILE B 1 89 ? -2.873 12.32 7.59 1 98.81 89 ILE B O 1
ATOM 2184 N N . MET B 1 90 ? -3.16 14.43 6.906 1 98.69 90 MET B N 1
ATOM 2185 C CA . MET B 1 90 ? -2.379 14.211 5.691 1 98.69 90 MET B CA 1
ATOM 2186 C C . MET B 1 90 ? -1.187 15.156 5.629 1 98.69 90 MET B C 1
ATOM 2188 O O . MET B 1 90 ? -1.314 16.344 5.941 1 98.69 90 MET B O 1
ATOM 2192 N N . TYR B 1 91 ? -0.035 14.586 5.25 1 97.62 91 TYR B N 1
ATOM 2193 C CA . TYR B 1 91 ? 1.171 15.352 4.973 1 97.62 91 TYR B CA 1
ATOM 2194 C C . TYR B 1 91 ? 1.685 15.07 3.564 1 97.62 91 TYR B C 1
ATOM 2196 O O . TYR B 1 91 ? 1.799 13.914 3.16 1 97.62 91 TYR B O 1
ATOM 2204 N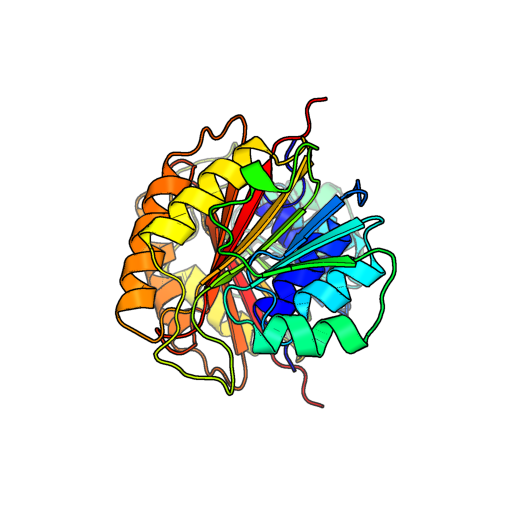 N . ASN B 1 92 ? 1.936 16.047 2.82 1 94.5 92 ASN B N 1
ATOM 2205 C CA . ASN B 1 92 ? 2.814 16 1.656 1 94.5 92 ASN B CA 1
ATOM 2206 C C . ASN B 1 92 ? 4.102 16.781 1.894 1 94.5 92 ASN B C 1
ATOM 2208 O O . ASN B 1 92 ? 4.18 17.969 1.571 1 94.5 92 ASN B O 1
ATOM 2212 N N . LEU B 1 93 ? 5.09 16.109 2.375 1 93.62 93 LEU B N 1
ATOM 2213 C CA . LEU B 1 93 ? 6.301 16.781 2.824 1 93.62 93 LEU B CA 1
ATOM 2214 C C . LEU B 1 93 ? 7.215 17.094 1.645 1 93.62 93 LEU B C 1
ATOM 2216 O O . LEU B 1 93 ? 7.176 16.422 0.619 1 93.62 93 LEU B O 1
ATOM 2220 N N . GLY B 1 94 ? 8.078 18.031 1.908 1 88.62 94 GLY B N 1
ATOM 2221 C CA . GLY B 1 94 ? 8.961 18.516 0.859 1 88.62 94 GLY B CA 1
ATOM 2222 C C . GLY B 1 94 ? 8.688 19.953 0.462 1 88.62 94 GLY B C 1
ATOM 2223 O O . GLY B 1 94 ? 8.664 20.844 1.312 1 88.62 94 GLY B O 1
ATOM 2224 N N . PHE B 1 95 ? 8.484 20.109 -0.871 1 79.06 95 PHE B N 1
ATOM 2225 C CA . PHE B 1 95 ? 8.328 21.484 -1.36 1 79.06 95 PHE B CA 1
ATOM 2226 C C . PHE B 1 95 ? 7.031 21.625 -2.148 1 79.06 95 PHE B C 1
ATOM 2228 O O . PHE B 1 95 ? 6.402 20.625 -2.506 1 79.06 95 PHE B O 1
ATOM 2235 N N . LEU B 1 96 ? 6.652 22.906 -2.289 1 75.94 96 LEU B N 1
ATOM 2236 C CA . LEU B 1 96 ? 5.488 23.188 -3.119 1 75.94 96 LEU B CA 1
ATOM 2237 C C . LEU B 1 96 ? 5.828 23.062 -4.598 1 75.94 96 LEU B C 1
ATOM 2239 O O . LEU B 1 96 ? 6.723 23.75 -5.098 1 75.94 96 LEU B O 1
ATOM 2243 N N . PRO B 1 97 ? 5.082 22.156 -5.211 1 70.94 97 PRO B N 1
ATOM 2244 C CA . PRO B 1 97 ? 5.32 22.094 -6.656 1 70.94 97 PRO B CA 1
ATOM 2245 C C . PRO B 1 97 ? 5.098 23.438 -7.348 1 70.94 97 PRO B C 1
ATOM 2247 O O . PRO B 1 97 ? 4.078 24.094 -7.121 1 70.94 97 PRO B O 1
ATOM 2250 N N . GLY B 1 98 ? 5.973 23.781 -8.172 1 71.31 98 GLY B N 1
ATOM 2251 C CA . GLY B 1 98 ? 5.875 25.062 -8.867 1 71.31 98 GLY B CA 1
ATOM 2252 C C . GLY B 1 98 ? 6.312 26.234 -8.016 1 71.31 98 GLY B C 1
ATOM 2253 O O . GLY B 1 98 ? 6.336 27.375 -8.484 1 71.31 98 GLY B O 1
ATOM 2254 N N . GLY B 1 99 ? 6.562 25.969 -6.695 1 73.25 99 GLY B N 1
ATOM 2255 C CA . GLY B 1 99 ? 6.988 27.016 -5.785 1 73.25 99 GLY B CA 1
ATOM 2256 C C . GLY B 1 99 ? 8.492 27.047 -5.574 1 73.25 99 GLY B C 1
ATOM 2257 O O . G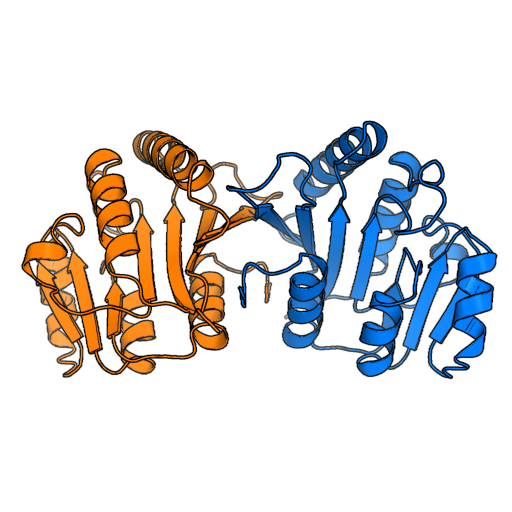LY B 1 99 ? 9.25 26.531 -6.395 1 73.25 99 GLY B O 1
ATOM 2258 N N . ASP B 1 100 ? 8.875 27.844 -4.629 1 78 100 ASP B N 1
ATOM 2259 C CA . ASP B 1 100 ? 10.289 27.969 -4.281 1 78 100 ASP B CA 1
ATOM 2260 C C . ASP B 1 100 ? 10.812 26.656 -3.674 1 78 100 ASP B C 1
ATOM 2262 O O . ASP B 1 100 ? 10.438 26.297 -2.557 1 78 100 ASP B O 1
ATOM 2266 N N . LYS B 1 101 ? 11.641 26.031 -4.324 1 75 101 LYS B N 1
ATOM 2267 C CA . LYS B 1 101 ? 12.141 24.719 -3.92 1 75 101 LYS B CA 1
ATOM 2268 C C . LYS B 1 101 ? 12.992 24.828 -2.656 1 75 101 LYS B C 1
ATOM 2270 O O . LYS B 1 101 ? 13.289 23.812 -2.012 1 75 101 LYS B O 1
ATOM 2275 N N . ASN B 1 102 ? 13.398 26.016 -2.352 1 78.06 102 ASN B N 1
ATOM 2276 C CA . ASN B 1 102 ? 14.203 26.234 -1.154 1 78.06 102 ASN B CA 1
ATOM 2277 C C . ASN B 1 102 ? 13.336 26.25 0.104 1 78.06 102 ASN B C 1
ATOM 2279 O O . ASN B 1 102 ? 13.852 26.156 1.219 1 78.06 102 ASN B O 1
ATOM 2283 N N . ILE B 1 103 ? 12.062 26.438 -0.131 1 78.25 103 ILE B N 1
ATOM 2284 C CA . ILE B 1 103 ? 11.133 26.359 0.99 1 78.25 103 ILE B CA 1
ATOM 2285 C C . ILE B 1 103 ? 10.609 24.938 1.138 1 78.25 103 ILE B C 1
ATOM 2287 O O . ILE B 1 103 ? 9.758 24.5 0.36 1 78.25 103 ILE B O 1
ATOM 2291 N N . THR B 1 104 ? 11.203 24.203 2.043 1 84.12 104 THR B N 1
ATOM 2292 C CA . THR B 1 104 ? 10.883 22.797 2.26 1 84.12 104 THR B CA 1
ATOM 2293 C C . THR B 1 104 ? 10.492 22.547 3.715 1 84.12 104 THR B C 1
ATOM 2295 O O . THR B 1 104 ? 10.773 23.375 4.586 1 84.12 104 THR B O 1
ATOM 2298 N N . THR B 1 105 ? 9.672 21.562 3.918 1 84.94 105 THR B N 1
ATOM 2299 C CA . THR B 1 105 ? 9.461 21.141 5.297 1 84.94 105 THR B CA 1
ATOM 2300 C C . THR B 1 105 ? 10.766 20.688 5.938 1 84.94 105 THR B C 1
ATOM 2302 O O . THR B 1 105 ? 11.711 20.328 5.234 1 84.94 105 THR B O 1
ATOM 2305 N N . MET B 1 106 ? 10.766 20.797 7.203 1 88.12 106 MET B N 1
ATOM 2306 C CA . MET B 1 106 ? 11.984 20.484 7.941 1 88.12 106 MET B CA 1
ATOM 2307 C C . MET B 1 106 ? 11.781 19.266 8.836 1 88.12 106 MET B C 1
ATOM 2309 O O . MET B 1 106 ? 10.727 19.125 9.453 1 88.12 106 MET B O 1
ATOM 2313 N N . HIS B 1 107 ? 12.883 18.531 8.945 1 90.44 107 HIS B N 1
ATOM 2314 C CA . HIS B 1 107 ? 12.781 17.266 9.68 1 90.44 107 HIS B CA 1
ATOM 2315 C C . HIS B 1 107 ? 12.344 17.5 11.125 1 90.44 107 HIS B C 1
ATOM 2317 O O . HIS B 1 107 ? 11.508 16.766 11.648 1 90.44 107 HIS B O 1
ATOM 2323 N N . ASP B 1 108 ? 12.836 18.547 11.75 1 93 108 ASP B N 1
ATOM 2324 C CA . ASP B 1 108 ? 12.523 18.766 13.164 1 93 108 ASP B CA 1
ATOM 2325 C C . ASP B 1 108 ? 11.055 19.141 13.344 1 93 108 ASP B C 1
ATOM 2327 O O . ASP B 1 108 ? 10.359 18.547 14.172 1 93 108 ASP B O 1
ATOM 2331 N N . THR B 1 109 ? 10.562 20.047 12.594 1 93.88 109 THR B N 1
ATOM 2332 C CA . THR B 1 109 ? 9.18 20.484 12.734 1 93.88 109 THR B CA 1
ATOM 2333 C C . THR B 1 109 ? 8.219 19.391 12.258 1 93.88 109 THR B C 1
ATOM 2335 O O . THR B 1 109 ? 7.152 19.203 12.844 1 93.88 109 THR B O 1
ATOM 2338 N N . SER B 1 110 ? 8.578 18.703 11.18 1 95.31 110 SER B N 1
ATOM 2339 C CA . SER B 1 110 ? 7.734 17.625 10.688 1 95.31 110 SER B CA 1
ATOM 2340 C C . SER B 1 110 ? 7.566 16.531 11.742 1 95.31 110 SER B C 1
ATOM 2342 O O . SER B 1 110 ? 6.457 16.047 11.977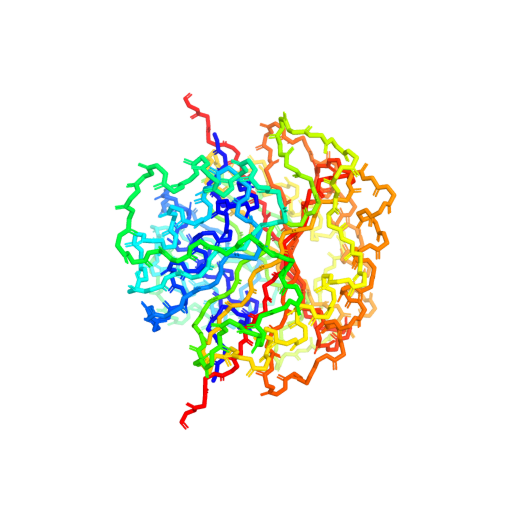 1 95.31 110 SER B O 1
ATOM 2344 N N . LEU B 1 111 ? 8.664 16.219 12.383 1 97 111 LEU B N 1
ATOM 2345 C CA . LEU B 1 111 ? 8.617 15.156 13.391 1 97 111 LEU B CA 1
ATOM 2346 C C . LEU B 1 111 ? 7.758 15.586 14.578 1 97 111 LEU B C 1
ATOM 2348 O O . LEU B 1 111 ? 6.941 14.805 15.07 1 97 111 LEU B O 1
ATOM 2352 N N . ILE B 1 112 ? 7.945 16.812 15.031 1 97 112 ILE B N 1
ATOM 2353 C CA . ILE B 1 112 ? 7.137 17.344 16.125 1 97 112 ILE B CA 1
ATOM 2354 C C . ILE B 1 112 ? 5.656 17.281 15.742 1 97 112 ILE B C 1
ATOM 2356 O O . ILE B 1 112 ? 4.82 16.875 16.547 1 97 112 ILE B O 1
ATOM 2360 N N . SER B 1 113 ? 5.359 17.688 14.539 1 97.19 113 SER B N 1
ATOM 2361 C CA . SER B 1 113 ? 3.986 17.688 14.047 1 97.19 113 SER B CA 1
ATOM 2362 C C . SER B 1 113 ? 3.404 16.281 14.023 1 97.19 113 SER B C 1
ATOM 2364 O O . SER B 1 113 ? 2.264 16.062 14.438 1 97.19 113 SER B O 1
ATOM 2366 N N . ILE B 1 114 ? 4.141 15.336 13.578 1 98.12 114 ILE B N 1
ATOM 2367 C CA . ILE B 1 114 ? 3.703 13.945 13.484 1 98.12 114 ILE B CA 1
ATOM 2368 C C . ILE B 1 114 ? 3.426 13.391 14.883 1 98.12 114 ILE B C 1
ATOM 2370 O O . ILE B 1 114 ? 2.389 12.766 15.109 1 98.12 114 ILE B O 1
ATOM 2374 N N . LYS B 1 115 ? 4.289 13.711 15.812 1 97.81 115 LYS B N 1
ATOM 2375 C CA . LYS B 1 115 ? 4.098 13.258 17.188 1 97.81 115 LYS B CA 1
ATOM 2376 C C . LYS B 1 115 ? 2.809 13.828 17.781 1 97.81 115 LYS B C 1
ATOM 2378 O O . LYS B 1 115 ? 1.988 13.094 18.328 1 97.81 115 LYS B O 1
ATOM 2383 N N . LYS B 1 116 ? 2.652 15.086 17.656 1 97 116 LYS B N 1
ATOM 2384 C CA . LYS B 1 116 ? 1.45 15.742 18.156 1 97 116 LYS B CA 1
ATOM 2385 C C . LYS B 1 116 ? 0.205 15.242 17.438 1 97 116 LYS B C 1
ATOM 2387 O O . LYS B 1 116 ? -0.844 15.047 18.047 1 97 116 LYS B O 1
ATOM 2392 N N . GLY B 1 117 ? 0.333 15.055 16.141 1 97.75 117 GLY B N 1
ATOM 2393 C CA . GLY B 1 117 ? -0.768 14.539 15.336 1 97.75 117 GLY B CA 1
ATOM 2394 C C . GLY B 1 117 ? -1.243 13.172 15.797 1 97.75 117 GLY B C 1
ATOM 2395 O O . GLY B 1 117 ? -2.447 12.914 15.859 1 97.75 117 GLY B O 1
ATOM 2396 N N . LEU B 1 118 ? -0.292 12.312 16.109 1 97.75 118 LEU B N 1
ATOM 2397 C CA . LEU B 1 118 ? -0.647 10.969 16.547 1 97.75 118 LEU B CA 1
ATOM 2398 C C . LEU B 1 118 ? -1.382 11 17.875 1 97.75 118 LEU B C 1
ATOM 2400 O O . LEU B 1 118 ? -2.229 10.148 18.156 1 97.75 118 LEU B O 1
ATOM 2404 N N . GLU B 1 119 ? -1.096 12.023 18.688 1 96.5 119 GLU B N 1
ATOM 2405 C CA . GLU B 1 119 ? -1.822 12.211 19.938 1 96.5 119 GLU B CA 1
ATOM 2406 C C . GLU B 1 119 ? -3.26 12.656 19.688 1 96.5 119 GLU B C 1
ATOM 2408 O O . GLU B 1 119 ? -4.168 12.305 20.438 1 96.5 119 GLU B O 1
ATOM 2413 N N . LEU B 1 120 ? -3.441 13.375 18.656 1 97.19 120 LEU B N 1
ATOM 2414 C CA . LEU B 1 120 ? -4.746 13.93 18.328 1 97.19 120 LEU B CA 1
ATOM 2415 C C . LEU B 1 120 ? -5.594 12.914 17.578 1 97.19 120 LEU B C 1
ATOM 2417 O O . LEU B 1 120 ? -6.824 13.016 17.547 1 97.19 120 LEU B O 1
ATOM 2421 N N . LEU B 1 121 ? -4.988 11.969 16.953 1 97.88 121 LEU B N 1
ATOM 2422 C CA . LEU B 1 121 ? -5.664 11.047 16.062 1 97.88 121 LEU B CA 1
ATOM 2423 C C . LEU B 1 121 ? -6.637 10.156 16.828 1 97.88 121 LEU B C 1
ATOM 2425 O O . LEU B 1 121 ? -6.277 9.578 17.859 1 97.88 121 LEU B O 1
ATOM 2429 N N . ASN B 1 122 ? -7.836 10.055 16.344 1 97.75 122 ASN B N 1
ATOM 2430 C CA . ASN B 1 122 ? -8.859 9.195 16.922 1 97.75 122 ASN B CA 1
ATOM 2431 C C . ASN B 1 122 ? -8.555 7.719 16.672 1 97.75 122 ASN B C 1
ATOM 2433 O O . ASN B 1 122 ? -7.848 7.379 15.719 1 97.75 122 ASN B O 1
ATOM 2437 N N . ASN B 1 123 ? -9.18 6.887 17.578 1 97.06 123 ASN B N 1
ATOM 2438 C CA . ASN B 1 123 ? -9.156 5.461 17.266 1 97.06 123 ASN B CA 1
ATOM 2439 C C . ASN B 1 123 ? -9.797 5.18 15.906 1 97.06 123 ASN B C 1
ATOM 2441 O O . ASN B 1 123 ? -10.867 5.707 15.602 1 97.06 123 ASN B O 1
ATOM 2445 N N . GLY B 1 124 ? -9.086 4.449 15.148 1 97.12 124 GLY B N 1
ATOM 2446 C CA . GLY B 1 124 ? -9.57 4.156 13.812 1 97.12 124 GLY B CA 1
ATOM 2447 C C . GLY B 1 124 ? -9.172 5.203 12.789 1 97.12 124 GLY B C 1
ATOM 2448 O O . GLY B 1 124 ? -9.438 5.051 11.594 1 97.12 124 GLY B O 1
ATOM 2449 N N . GLY B 1 125 ? -8.508 6.273 13.281 1 98.44 125 GLY B N 1
ATOM 2450 C CA . GLY B 1 125 ? -8.031 7.312 12.383 1 98.44 125 GLY B CA 1
ATOM 2451 C C . GLY B 1 125 ? -6.773 6.922 11.633 1 98.44 125 GLY B C 1
ATOM 2452 O O . GLY B 1 125 ? -6.094 5.961 12 1 98.44 125 GLY B O 1
ATOM 2453 N N . ILE B 1 126 ? -6.52 7.695 10.531 1 98.88 126 ILE B N 1
ATOM 2454 C CA . ILE B 1 126 ? -5.359 7.391 9.703 1 98.88 126 ILE B CA 1
ATOM 2455 C C . ILE B 1 126 ? -4.574 8.672 9.422 1 98.88 126 ILE B C 1
ATOM 2457 O O . ILE B 1 126 ? -5.168 9.727 9.164 1 98.88 126 ILE B O 1
ATOM 2461 N N . MET B 1 127 ? -3.256 8.586 9.562 1 98.88 127 MET B N 1
ATOM 2462 C CA . MET B 1 127 ? -2.305 9.609 9.133 1 98.88 127 MET B CA 1
ATOM 2463 C C . MET B 1 127 ? -1.52 9.141 7.91 1 98.88 127 MET B C 1
ATOM 2465 O O . MET B 1 127 ? -0.993 8.023 7.898 1 98.88 127 MET B O 1
ATOM 2469 N N . THR B 1 128 ? -1.541 9.93 6.836 1 98.88 128 THR B N 1
ATOM 2470 C CA . THR B 1 128 ? -0.705 9.641 5.676 1 98.88 128 THR B CA 1
ATOM 2471 C C . THR B 1 128 ? 0.427 10.656 5.559 1 98.88 128 THR B C 1
ATOM 2473 O O . THR B 1 128 ? 0.21 11.859 5.727 1 98.88 128 THR B O 1
ATOM 2476 N N . ILE B 1 129 ? 1.621 10.156 5.273 1 98.56 129 ILE B N 1
ATOM 2477 C CA . ILE B 1 129 ? 2.812 10.992 5.145 1 98.56 129 ILE B CA 1
ATOM 2478 C C . ILE B 1 129 ? 3.498 10.703 3.809 1 98.56 129 ILE B C 1
ATOM 2480 O O . ILE B 1 129 ? 4.129 9.656 3.641 1 98.56 129 ILE B O 1
ATOM 2484 N N . CYS B 1 130 ? 3.35 11.609 2.895 1 97.44 130 CYS B N 1
ATOM 2485 C CA . CYS B 1 130 ? 4.098 11.555 1.643 1 97.44 130 CYS B CA 1
ATOM 2486 C C . CYS B 1 130 ? 5.438 12.266 1.775 1 97.44 130 CYS B C 1
ATOM 2488 O O . CYS B 1 130 ? 5.488 13.438 2.137 1 97.44 130 CYS B O 1
ATOM 2490 N N . ILE B 1 131 ? 6.469 11.555 1.533 1 95.44 131 ILE B N 1
ATOM 2491 C CA . ILE B 1 131 ? 7.809 12.102 1.713 1 95.44 131 ILE B CA 1
ATOM 2492 C C . ILE B 1 131 ? 8.516 12.188 0.364 1 95.44 131 ILE B C 1
ATOM 2494 O O . ILE B 1 131 ? 8.719 11.172 -0.301 1 95.44 131 ILE B O 1
ATOM 2498 N N . TYR B 1 132 ? 8.852 13.352 0.038 1 88.81 132 TYR B N 1
ATOM 2499 C CA . TYR B 1 132 ? 9.641 13.586 -1.17 1 88.81 132 TYR B CA 1
ATOM 2500 C C . TYR B 1 132 ? 11.133 13.555 -0.864 1 88.81 132 TYR B C 1
ATOM 2502 O O . TYR B 1 132 ? 11.633 14.398 -0.117 1 88.81 132 TYR B O 1
ATOM 2510 N N . ARG B 1 133 ? 11.875 12.664 -1.491 1 86.12 133 ARG B N 1
ATOM 2511 C CA . ARG B 1 133 ? 13.25 12.367 -1.117 1 86.12 133 ARG B CA 1
ATOM 2512 C C . ARG B 1 133 ? 14.227 12.938 -2.143 1 86.12 133 ARG B C 1
ATOM 2514 O O . ARG B 1 133 ? 15.391 12.531 -2.191 1 86.12 133 ARG B O 1
ATOM 2521 N N . GLY B 1 134 ? 13.805 13.797 -2.973 1 78.75 134 GLY B N 1
ATOM 2522 C CA . GLY B 1 134 ? 14.594 14.242 -4.109 1 78.75 134 GLY B CA 1
ATOM 2523 C C . GLY B 1 134 ? 15.727 15.18 -3.719 1 78.75 134 GLY B C 1
ATOM 2524 O O . GLY B 1 134 ? 16.578 15.516 -4.547 1 78.75 134 GLY B O 1
ATOM 2525 N N . HIS B 1 135 ? 15.75 15.68 -2.465 1 80.75 135 HIS B N 1
ATOM 2526 C CA . HIS B 1 135 ? 16.797 16.594 -2.002 1 80.75 135 HIS B CA 1
ATOM 2527 C C . HIS B 1 135 ? 17.344 16.156 -0.646 1 80.75 135 HIS B C 1
ATOM 2529 O O . HIS B 1 135 ? 16.766 15.273 0.006 1 80.75 135 HIS B O 1
ATOM 2535 N N . ASN B 1 136 ? 18.453 16.781 -0.332 1 81.5 136 ASN B N 1
ATOM 2536 C CA . ASN B 1 136 ? 19.141 16.391 0.894 1 81.5 136 ASN B CA 1
ATOM 2537 C C . ASN B 1 136 ? 18.219 16.5 2.109 1 81.5 136 ASN B C 1
ATOM 2539 O O . ASN B 1 136 ? 18.141 15.57 2.912 1 81.5 136 ASN B O 1
ATOM 2543 N N . GLU B 1 137 ? 17.531 17.594 2.277 1 83.5 137 GLU B N 1
ATOM 2544 C CA . GLU B 1 137 ? 16.641 17.766 3.416 1 83.5 137 GLU B CA 1
ATOM 2545 C C . GLU B 1 137 ? 15.555 16.672 3.424 1 83.5 137 GLU B C 1
ATOM 2547 O O . GLU B 1 137 ? 15.172 16.188 4.488 1 83.5 137 GLU B O 1
ATOM 2552 N N . GLY B 1 138 ? 15.109 16.359 2.266 1 87.31 138 GLY B N 1
ATOM 2553 C CA . GLY B 1 138 ? 14.117 15.297 2.146 1 87.31 138 GLY B CA 1
ATOM 2554 C C . GLY B 1 138 ? 14.617 13.961 2.65 1 87.31 138 GLY B C 1
ATOM 2555 O O . GLY B 1 138 ? 13.875 13.227 3.311 1 87.31 138 GLY B O 1
ATOM 2556 N N . LYS B 1 139 ? 15.844 13.711 2.373 1 90.38 139 LYS B N 1
ATOM 2557 C CA . LYS B 1 139 ? 16.438 12.453 2.818 1 90.38 139 LYS B CA 1
ATOM 2558 C C . LYS B 1 139 ? 16.594 12.43 4.336 1 90.38 139 LYS B C 1
ATOM 2560 O O . LYS B 1 139 ? 16.328 11.406 4.977 1 90.38 139 LYS B O 1
ATOM 2565 N N . VAL B 1 140 ? 17.047 13.5 4.875 1 91.88 140 VAL B N 1
ATOM 2566 C CA . VAL B 1 140 ? 17.188 13.609 6.324 1 91.88 140 VAL B CA 1
ATOM 2567 C C . VAL B 1 140 ? 15.812 13.477 6.984 1 91.88 140 VAL B C 1
ATOM 2569 O O . VAL B 1 140 ? 15.656 12.742 7.961 1 91.88 140 VAL B O 1
ATOM 2572 N N . GLU B 1 141 ? 14.836 14.188 6.441 1 93 141 GLU B N 1
ATOM 2573 C CA . GLU B 1 141 ? 13.469 14.156 6.953 1 93 141 GLU B CA 1
ATOM 2574 C C . GLU B 1 141 ? 12.898 12.742 6.914 1 93 141 GLU B C 1
ATOM 2576 O O . GLU B 1 141 ? 12.312 12.281 7.898 1 93 141 GLU B O 1
ATOM 2581 N N . GLU B 1 142 ? 13.125 12.086 5.828 1 94.88 142 GLU B N 1
ATOM 2582 C CA . GLU B 1 142 ? 12.711 10.695 5.688 1 94.88 142 GLU B CA 1
ATOM 2583 C C . GLU B 1 142 ? 13.297 9.828 6.797 1 94.88 142 GLU B C 1
ATOM 2585 O O . GLU B 1 142 ? 12.57 9.117 7.492 1 94.88 142 GLU B O 1
ATOM 2590 N N . SER B 1 143 ? 14.617 9.914 6.953 1 96.19 143 SER B N 1
ATOM 2591 C CA . SER B 1 143 ? 15.32 9.078 7.922 1 96.19 143 SER B CA 1
ATOM 2592 C C . SER B 1 143 ? 14.797 9.305 9.336 1 96.19 143 SER B C 1
ATOM 2594 O O . SER B 1 143 ? 14.523 8.352 10.07 1 96.19 143 SER B O 1
ATOM 2596 N N . CYS B 1 144 ? 14.602 10.516 9.719 1 96.44 144 CYS B N 1
ATOM 2597 C CA . CYS B 1 144 ? 14.133 10.867 11.055 1 96.44 144 CYS B CA 1
ATOM 2598 C C . CYS B 1 144 ? 12.719 10.359 11.289 1 96.44 144 CYS B C 1
ATOM 2600 O O . CYS B 1 144 ? 12.43 9.758 12.328 1 96.44 144 CYS B O 1
ATOM 2602 N N . ILE B 1 145 ? 11.898 10.578 10.336 1 97.69 145 ILE B N 1
ATOM 2603 C CA . ILE B 1 145 ? 10.492 10.211 10.453 1 97.69 145 ILE B CA 1
ATOM 2604 C C . ILE B 1 145 ? 10.367 8.688 10.516 1 97.69 145 ILE B C 1
ATOM 2606 O O . ILE B 1 145 ? 9.68 8.156 11.391 1 97.69 145 ILE B O 1
ATOM 2610 N N . LEU B 1 146 ? 11.031 7.996 9.602 1 98 146 LEU B N 1
ATOM 2611 C CA . LEU B 1 146 ? 10.93 6.543 9.562 1 98 146 LEU B CA 1
ATOM 2612 C C . LEU B 1 146 ? 11.484 5.926 10.844 1 98 146 LEU B C 1
ATOM 2614 O O . LEU B 1 146 ? 10.906 4.977 11.383 1 98 146 LEU B O 1
ATOM 2618 N N . GLU B 1 147 ? 12.586 6.465 11.32 1 97.88 147 GLU B N 1
ATOM 2619 C CA . GLU B 1 147 ? 13.164 5.965 12.562 1 97.88 147 GLU B CA 1
ATOM 2620 C C . GLU B 1 147 ? 12.164 6.07 13.719 1 97.88 147 GLU B C 1
ATOM 2622 O O . GLU B 1 147 ? 12.023 5.137 14.508 1 97.88 147 GLU B O 1
ATOM 2627 N N . TYR B 1 148 ? 11.531 7.168 13.82 1 98.44 148 TYR B N 1
ATOM 2628 C CA . TYR B 1 148 ? 10.539 7.367 14.875 1 98.44 148 TYR B CA 1
ATOM 2629 C C . TYR B 1 148 ? 9.367 6.406 14.711 1 98.44 148 TYR B C 1
ATOM 2631 O O . TYR B 1 148 ? 8.938 5.766 15.672 1 98.44 148 TYR B O 1
ATOM 2639 N N . LEU B 1 149 ? 8.852 6.258 13.492 1 98.56 149 LEU B N 1
ATOM 2640 C CA . LEU B 1 149 ? 7.648 5.473 13.227 1 98.56 149 LEU B CA 1
ATOM 2641 C C . LEU B 1 149 ? 7.902 3.99 13.477 1 98.56 149 LEU B C 1
ATOM 2643 O O . LEU B 1 149 ? 6.988 3.262 13.875 1 98.56 149 LEU B O 1
ATOM 2647 N N . THR B 1 150 ? 9.148 3.533 13.25 1 98.25 150 THR B N 1
ATOM 2648 C CA . THR B 1 150 ? 9.5 2.137 13.492 1 98.25 150 THR B CA 1
ATOM 2649 C C . THR B 1 150 ? 9.367 1.79 14.969 1 98.25 150 THR B C 1
ATOM 2651 O O . THR B 1 150 ? 9.25 0.617 15.328 1 98.25 150 THR B O 1
ATOM 2654 N N . LYS B 1 151 ? 9.352 2.789 15.828 1 97.94 151 LYS B N 1
ATOM 2655 C CA . LYS B 1 151 ? 9.383 2.572 17.266 1 97.94 151 LYS B CA 1
ATOM 2656 C C . LYS B 1 151 ? 7.98 2.676 17.875 1 97.94 151 LYS B C 1
ATOM 2658 O O . LYS B 1 151 ? 7.797 2.475 19.078 1 97.94 151 LYS B O 1
ATOM 2663 N N . LEU B 1 152 ? 7.023 3.006 17.094 1 98.38 152 LEU B N 1
ATOM 2664 C CA . LEU B 1 152 ? 5.66 3.131 17.594 1 98.38 152 LEU B CA 1
ATOM 2665 C C . LEU B 1 152 ? 5.156 1.799 18.141 1 98.38 152 LEU B C 1
ATOM 2667 O O . LEU B 1 152 ? 5.457 0.741 17.578 1 98.38 152 LEU B O 1
ATOM 2671 N N . ASP B 1 153 ? 4.344 1.864 19.188 1 97.5 153 ASP B N 1
ATOM 2672 C CA . ASP B 1 153 ? 3.73 0.694 19.812 1 97.5 153 ASP B CA 1
ATOM 2673 C C . ASP B 1 153 ? 2.789 -0.016 18.844 1 97.5 153 ASP B C 1
ATOM 2675 O O . ASP B 1 153 ? 1.744 0.524 18.484 1 97.5 153 ASP B O 1
ATOM 2679 N N . LYS B 1 154 ? 3.143 -1.229 18.5 1 96.25 154 LYS B N 1
ATOM 2680 C CA . LYS B 1 154 ? 2.404 -1.971 17.469 1 96.25 154 LYS B CA 1
ATOM 2681 C C . LYS B 1 154 ? 1.012 -2.35 17.969 1 96.25 154 LYS B C 1
ATOM 2683 O O . LYS B 1 154 ? 0.149 -2.734 17.172 1 96.25 154 LYS B O 1
ATOM 2688 N N . SER B 1 155 ? 0.775 -2.311 19.219 1 95.81 155 SER B N 1
ATOM 2689 C CA . SER B 1 155 ? -0.552 -2.588 19.766 1 95.81 155 SER B CA 1
ATOM 2690 C C . SER B 1 155 ? -1.479 -1.389 19.594 1 95.81 155 SER B C 1
ATOM 2692 O O . SER B 1 155 ? -2.699 -1.521 19.703 1 95.81 155 SER B O 1
ATOM 2694 N N . LYS B 1 156 ? -0.945 -0.217 19.328 1 97.31 156 LYS B N 1
ATOM 2695 C CA . LYS B 1 156 ? -1.737 1.006 19.234 1 97.31 156 LYS B CA 1
ATOM 2696 C C . LYS B 1 156 ? -1.786 1.514 17.797 1 97.31 156 LYS B C 1
ATOM 2698 O O . LYS B 1 156 ? -2.785 2.1 17.359 1 97.31 156 LYS B O 1
ATOM 2703 N N . PHE B 1 157 ? -0.655 1.266 17.125 1 98.44 157 PHE B N 1
ATOM 2704 C CA . PHE B 1 157 ? -0.544 1.813 15.773 1 98.44 157 PHE B CA 1
ATOM 2705 C C . PHE B 1 157 ? -0.089 0.743 14.789 1 98.44 157 PHE B C 1
ATOM 2707 O O . PHE B 1 157 ? 0.776 -0.075 15.109 1 98.44 157 PHE B O 1
ATOM 2714 N N . GLY B 1 158 ? -0.756 0.688 13.625 1 98.31 158 GLY B N 1
ATOM 2715 C CA . GLY B 1 158 ? -0.193 0.032 12.453 1 98.31 158 GLY B CA 1
ATOM 2716 C C . GLY B 1 158 ? 0.526 0.988 11.523 1 98.31 158 GLY B C 1
ATOM 2717 O O . GLY B 1 158 ? 0.026 2.078 11.234 1 98.31 158 GLY B O 1
ATOM 2718 N N . VAL B 1 159 ? 1.744 0.638 11.094 1 98.81 159 VAL B N 1
ATOM 2719 C CA . VAL B 1 159 ? 2.52 1.514 10.219 1 98.81 159 VAL B CA 1
ATOM 2720 C C . VAL B 1 159 ? 2.955 0.748 8.977 1 98.81 159 VAL B C 1
ATOM 2722 O O . VAL B 1 159 ? 3.605 -0.296 9.078 1 98.81 159 VAL B O 1
ATOM 2725 N N . MET B 1 160 ? 2.623 1.307 7.797 1 98.69 160 MET B N 1
ATOM 2726 C CA . MET B 1 160 ? 2.951 0.65 6.531 1 98.69 160 MET B CA 1
ATOM 2727 C C . MET B 1 160 ? 3.652 1.614 5.586 1 98.69 160 MET B C 1
ATOM 2729 O O . MET B 1 160 ? 3.168 2.723 5.348 1 98.69 160 MET B O 1
ATOM 2733 N N . LEU B 1 161 ? 4.773 1.164 5.062 1 98.5 161 LEU B N 1
ATOM 2734 C CA . LEU B 1 161 ? 5.539 1.913 4.074 1 98.5 161 LEU B CA 1
ATOM 2735 C C . LEU B 1 161 ? 5.191 1.463 2.66 1 98.5 161 LEU B C 1
ATOM 2737 O O . LEU B 1 161 ? 5.066 0.264 2.398 1 98.5 161 LEU B O 1
ATOM 2741 N N . HIS B 1 162 ? 4.945 2.369 1.739 1 98.56 162 HIS B N 1
ATOM 2742 C CA . HIS B 1 162 ? 4.777 2.154 0.307 1 98.56 162 HIS B CA 1
ATOM 2743 C C . HIS B 1 162 ? 5.906 2.807 -0.484 1 98.56 162 HIS B C 1
ATOM 2745 O O . HIS B 1 162 ? 6.121 4.016 -0.384 1 98.56 162 HIS B O 1
ATOM 2751 N N . SER B 1 163 ? 6.594 2.057 -1.296 1 97.88 163 SER B N 1
ATOM 2752 C CA . SER B 1 163 ? 7.684 2.604 -2.098 1 97.88 163 SER B CA 1
ATOM 2753 C C . SER B 1 163 ? 7.699 1.992 -3.496 1 97.88 163 SER B C 1
ATOM 2755 O O . SER B 1 163 ? 7.469 0.792 -3.658 1 97.88 163 SER B O 1
ATOM 2757 N N . TYR B 1 164 ? 7.957 2.838 -4.477 1 97.81 164 TYR B N 1
ATOM 2758 C CA . TYR B 1 164 ? 8.133 2.334 -5.836 1 97.81 164 TYR B CA 1
ATOM 2759 C C . TYR B 1 164 ? 9.453 1.587 -5.977 1 97.81 164 TYR B C 1
ATOM 2761 O O . TYR B 1 164 ? 10.484 2.053 -5.5 1 97.81 164 TYR B O 1
ATOM 2769 N N . LEU B 1 165 ? 9.406 0.484 -6.613 1 97.94 165 LEU B N 1
ATOM 2770 C CA . LEU B 1 165 ? 10.633 -0.287 -6.742 1 97.94 165 LEU B CA 1
ATOM 2771 C C . LEU B 1 165 ? 11.32 0.008 -8.07 1 97.94 165 LEU B C 1
ATOM 2773 O O . LEU B 1 165 ? 12.555 -0.017 -8.156 1 97.94 165 LEU B O 1
ATOM 2777 N N . ASN B 1 166 ? 10.516 0.223 -9.141 1 98 166 ASN B N 1
ATOM 2778 C CA . ASN B 1 166 ? 11.133 0.349 -10.453 1 98 166 ASN B CA 1
ATOM 2779 C C . ASN B 1 166 ? 11.078 1.786 -10.969 1 98 166 ASN B C 1
ATOM 2781 O O . ASN B 1 166 ? 10.836 2.018 -12.148 1 98 166 ASN B O 1
ATOM 2785 N N . ARG B 1 167 ? 11.133 2.742 -10.055 1 95.75 167 ARG B N 1
ATOM 2786 C CA . ARG B 1 167 ? 11.242 4.164 -10.359 1 95.75 167 ARG B CA 1
ATOM 2787 C C . ARG B 1 167 ? 12.539 4.746 -9.812 1 95.75 167 ARG B C 1
ATOM 2789 O O . ARG B 1 167 ? 13.344 4.031 -9.211 1 95.75 167 ARG B O 1
ATOM 2796 N N . ASP B 1 168 ? 12.742 6 -10.109 1 93.06 168 ASP B N 1
ATOM 2797 C CA . ASP B 1 168 ? 13.914 6.711 -9.602 1 93.06 168 ASP B CA 1
ATOM 2798 C C . ASP B 1 168 ? 13.969 6.66 -8.078 1 93.06 168 ASP B C 1
ATOM 2800 O O . ASP B 1 168 ? 12.93 6.664 -7.41 1 93.06 168 ASP B O 1
ATOM 2804 N N . GLU B 1 169 ? 15.211 6.586 -7.551 1 88.94 169 GLU B N 1
ATOM 2805 C CA . GLU B 1 169 ? 15.391 6.527 -6.102 1 88.94 169 GLU B CA 1
ATOM 2806 C C . GLU B 1 169 ? 14.836 7.773 -5.422 1 88.94 169 GLU B C 1
ATOM 2808 O O . GLU B 1 169 ? 14.602 7.777 -4.215 1 88.94 169 GLU B O 1
ATOM 2813 N N . ARG B 1 170 ? 14.594 8.859 -6.199 1 90.12 170 ARG B N 1
ATOM 2814 C CA . ARG B 1 170 ? 14.102 10.117 -5.656 1 90.12 170 ARG B CA 1
ATOM 2815 C C . ARG B 1 170 ? 12.578 10.141 -5.633 1 90.12 170 ARG B C 1
ATOM 2817 O O . ARG B 1 170 ? 11.977 11.094 -5.121 1 90.12 170 ARG B O 1
ATOM 2824 N N . ALA B 1 171 ? 11.969 9.062 -6.164 1 94.12 171 ALA B N 1
ATOM 2825 C CA . ALA B 1 171 ? 10.508 9.008 -6.137 1 94.12 171 ALA B CA 1
ATOM 2826 C C . ALA B 1 171 ? 9.984 9.055 -4.707 1 94.12 171 ALA B C 1
ATOM 2828 O O . ALA B 1 171 ? 10.617 8.523 -3.789 1 94.12 171 ALA B O 1
ATOM 2829 N N . PRO B 1 172 ? 8.852 9.727 -4.543 1 95.06 172 PRO B N 1
ATOM 2830 C CA . PRO B 1 172 ? 8.32 9.859 -3.184 1 95.06 172 PRO B CA 1
ATOM 2831 C C . PRO B 1 172 ? 7.848 8.531 -2.604 1 95.06 172 PRO B C 1
ATOM 2833 O O . PRO B 1 172 ? 7.566 7.59 -3.352 1 95.06 172 PRO B O 1
ATOM 2836 N N . ILE B 1 173 ? 7.848 8.445 -1.268 1 97.38 173 ILE B N 1
ATOM 2837 C CA . ILE B 1 173 ? 7.285 7.297 -0.564 1 97.38 173 ILE B CA 1
ATOM 2838 C C . ILE B 1 173 ? 6.055 7.73 0.229 1 97.38 173 ILE B C 1
ATOM 2840 O O . ILE B 1 173 ? 5.871 8.914 0.502 1 97.38 173 ILE B O 1
ATOM 2844 N N . LEU B 1 174 ? 5.203 6.797 0.5 1 98.38 174 LEU B N 1
ATOM 2845 C CA . LEU B 1 174 ? 4.02 7.012 1.327 1 98.38 174 LEU B CA 1
ATOM 2846 C C . LEU B 1 174 ? 4.078 6.152 2.588 1 98.38 174 LEU B C 1
ATOM 2848 O O . LEU B 1 174 ? 4.277 4.941 2.51 1 98.38 174 LEU B O 1
ATOM 2852 N N . VAL B 1 175 ? 3.939 6.793 3.725 1 98.81 175 VAL B N 1
ATOM 2853 C CA . VAL B 1 175 ? 3.758 6.062 4.973 1 98.81 175 VAL B CA 1
ATOM 2854 C C . VAL B 1 175 ? 2.326 6.242 5.477 1 98.81 175 VAL B C 1
ATOM 2856 O O . VAL B 1 175 ? 1.822 7.367 5.543 1 98.81 175 VAL B O 1
ATOM 2859 N N . VAL B 1 176 ? 1.692 5.152 5.758 1 98.88 176 VAL B N 1
ATOM 2860 C CA . VAL B 1 176 ? 0.355 5.156 6.344 1 98.88 176 VAL B CA 1
ATOM 2861 C C . VAL B 1 176 ? 0.428 4.715 7.805 1 98.88 176 VAL B C 1
ATOM 2863 O O . VAL B 1 176 ? 0.944 3.637 8.109 1 98.88 176 VAL B O 1
ATOM 2866 N N . VAL B 1 177 ? -0.027 5.516 8.711 1 98.88 177 VAL B N 1
ATOM 2867 C CA . VAL B 1 177 ? -0.144 5.195 10.133 1 98.88 177 VAL B CA 1
ATOM 2868 C C . VAL B 1 177 ? -1.618 5.09 10.516 1 98.88 177 VAL B C 1
ATOM 2870 O O . VAL B 1 177 ? -2.387 6.035 10.32 1 98.88 177 VAL B O 1
ATOM 2873 N N . GLU B 1 178 ? -1.993 3.988 11.016 1 98.75 178 GLU B N 1
ATOM 2874 C CA . GLU B 1 178 ? -3.369 3.736 11.438 1 98.75 178 GLU B CA 1
ATOM 2875 C C . GLU B 1 178 ? -3.451 3.498 12.945 1 98.75 178 GLU B C 1
ATOM 2877 O O . GLU B 1 178 ? -2.725 2.664 13.484 1 98.75 178 GLU B O 1
ATOM 2882 N N . LYS B 1 179 ? -4.281 4.27 13.586 1 98.12 179 LYS B N 1
ATOM 2883 C CA . LYS B 1 179 ? -4.52 4.027 15.008 1 98.12 179 LYS B CA 1
ATOM 2884 C C . LYS B 1 179 ? -5.602 2.971 15.211 1 98.12 179 LYS B C 1
ATOM 2886 O O . LYS B 1 179 ? -6.664 3.035 14.586 1 98.12 179 LYS B O 1
ATOM 2891 N N . LYS B 1 180 ? -5.301 2.043 16.062 1 95.5 180 LYS B N 1
ATOM 2892 C CA . LYS B 1 180 ? -6.176 0.892 16.281 1 95.5 180 LYS B CA 1
ATOM 2893 C C . LYS B 1 180 ? -7.547 1.329 16.781 1 95.5 180 LYS B C 1
ATOM 2895 O O . LYS B 1 180 ? -7.652 2.199 17.641 1 95.5 180 LYS B O 1
ATOM 2900 N N . LYS B 1 181 ? -8.555 0.667 16.125 1 88.56 181 LYS B N 1
ATOM 2901 C CA . LYS B 1 181 ? -9.906 0.938 16.609 1 88.56 181 LYS B CA 1
ATOM 2902 C C . LYS B 1 181 ? -10.211 0.128 17.875 1 88.56 181 LYS B C 1
ATOM 2904 O O . LYS B 1 181 ? -9.961 -1.079 17.906 1 88.56 181 LYS B O 1
ATOM 2909 N N . ASN B 1 182 ? -10.352 0.728 18.984 1 72.81 182 ASN B N 1
ATOM 2910 C CA . ASN B 1 182 ? -10.742 0.007 20.188 1 72.81 182 ASN B CA 1
ATOM 2911 C C . ASN B 1 182 ? -12.07 -0.719 20.016 1 72.81 182 ASN B C 1
ATOM 2913 O O . ASN B 1 182 ? -13 -0.177 19.406 1 72.81 182 ASN B O 1
ATOM 2917 N N . LEU B 1 183 ? -12.195 -2.104 19.969 1 53.44 183 LEU B N 1
ATOM 2918 C CA . LEU B 1 183 ? -13.461 -2.828 20.031 1 53.44 183 LEU B CA 1
ATOM 2919 C C . LEU B 1 183 ? -14.266 -2.404 21.25 1 53.44 183 LEU B C 1
ATOM 2921 O O . LEU B 1 183 ? -13.695 -2.066 22.297 1 53.44 183 LEU B O 1
#

Sequence (366 aa):
MFKYVASISDLSHYIIDKFVMDKNVAIDGTLGNGNDTDFLADKFAKVYSFDIQKEACEKYLLKNLKNVKIINASHHLFNKYIEEKVDCIMYNLGFLPGGDKNITTMHDTSLISIKKGLELLNNGGIMTICIYRGHNEGKVEESCILEYLTKLDKSKFGVMLHSYLNRDERAPILVVVEKKKNLMFKYVASISDLSHYIIDKFVMDKNVAIDGTLGNGNDTDFLADKFAKVYSFDIQKEACEKYLLKNLKNVKIINASHHLFNKYIEEKVDCIMYNLGFLPGGDKNITTMHDTSLISIKKGLELLNNGGIMTICIYRGHNEGKVEESCILEYLTKLDKSKFGVMLHSYLNRDERAPILVVVEKKKNL

Secondary structure (DSSP, 8-state):
--SSS--HHHHHHHHHHHH----SEEEES--TTSHHHHHHHHH-SEEEEE-S-HHHHHHHHTT--TTEEEE-S-GGGHHHH--S-EEEEEEEESB-TTS-TT-B--HHHHHHHHHHHHHHEEEEEEEEEEE--SSHHHHHHHHHHHHHHTTS-TTTEEEEEEEESSS-TTS-EEEEEEE----/--SSS--HHHHHHHHHHHH----SEEEES--TTSHHHHHHHHH-SEEEEE-S-HHHHHHHHTT--TTEEEE-S-GGGHHHH--S-EEEEEEEESB-TTS-TT-B--HHHHHHHHHHHHHHEEEEEEEEEEE--SSHHHHHHHHHHHHHHTTS-TTTEEEEEEEESSS-TTS-EEEEEEE----

InterPro domains:
  IPR010719 Methyltransferase MnmM-like [PF06962] (47-178)
  IPR010719 Methyltransferase MnmM-like [PTHR35276] (8-179)
  IPR029063 S-adenosyl-L-methionine-dependent methyltransferase superfamily [G3DSA:3.40.50.150] (3-180)
  IPR029063 S-adenosyl-L-methionine-dependent methyltransferase superfamily [SSF53335] (12-143)

Solvent-accessible surface area (backbone atoms only — not comparable to full-atom values): 18789 Å² total; per-residue (Å²): 92,55,80,70,62,46,54,65,67,58,45,50,50,49,49,49,66,74,56,35,78,62,46,51,30,33,35,27,46,45,30,52,91,31,65,64,46,54,55,45,51,75,64,26,62,30,28,41,30,15,26,69,48,57,67,41,46,58,60,55,55,71,69,65,54,88,42,50,48,78,41,77,35,58,43,52,51,46,77,81,77,50,89,65,66,26,24,33,38,40,36,62,46,34,51,43,86,95,50,60,71,85,54,50,62,45,48,68,49,50,44,50,21,51,56,54,46,63,71,33,42,29,68,40,10,39,36,40,41,33,41,34,37,71,43,72,62,27,45,53,27,46,52,54,46,51,58,53,52,36,65,45,56,56,88,50,36,31,38,35,38,38,37,62,49,30,55,63,88,42,52,54,34,36,35,42,37,32,31,34,28,78,129,92,55,79,70,61,45,53,64,67,58,44,51,50,50,48,50,66,74,56,34,78,65,48,51,30,34,34,26,46,44,30,51,92,31,64,64,46,54,55,45,52,75,65,27,64,29,28,42,29,15,25,68,48,58,65,42,46,58,60,55,56,71,69,66,55,88,43,51,47,79,41,77,35,58,44,52,51,46,77,82,77,49,88,66,68,25,23,33,38,41,36,61,45,34,51,43,85,94,51,61,71,86,53,49,62,48,47,69,49,51,45,50,20,51,55,54,46,61,71,34,42,30,69,39,11,40,36,38,40,33,41,34,37,72,43,72,61,27,43,53,25,46,52,56,45,51,58,55,52,36,66,43,56,56,88,50,36,30,38,35,39,37,38,61,50,32,55,63,88,43,53,55,34,36,36,41,38,33,30,34,29,78,128